Protein 7O9O (pdb70)

Sequence (328 aa):
RGSDQTVRRSVAGDQRVTDPVIVGDNSILDYYGGSNYDFSNNFEIGRGTLYIGKESYFSSFQSAPTDVPNSSFHLLIKNTNNLQNNGQFIIENIKRHANQCSNSSIQVFPINFQNDGEFEIISGGVEGRCCLPTSVIAPQNFLNNGKFYYKVLTDTGSIYSGSSCMQNVDIGASTTTTVNNNLWEFTGSINAQINGAVSGAAQINLDGSNMFVNANTFSGQVVNLINGGSFLQTSDPLSNIVVINGLGTSDTGVTSIAVKGKGKSFTTYNPSSGIVKLTTVEGKTYAYQIGCGYNTKKFITNNNDSGASYESADNFFVLTYSEEPYSPQQTCQLE

Organism: Candida glabrata (NCBI:txid5478)

Nearest PDB structures (foldseek):
  7o9o-assembly1_A  TM=1.003E+00  e=2.675E-61  Nakaseomyces glabratus
  7o9p-assembly1_A  TM=9.750E-01  e=5.609E-49  Nakaseomyces glabratus
  7o9q-assembly1_A  TM=7.874E-01  e=1.847E-12  Nakaseomyces glabratus

Radius of gyration: 20.91 Å; Cα contacts (8 Å, |Δi|>4): 1035; chains: 1; bounding box: 41×60×68 Å

Foldseek 3Di:
DPDDAEEAAAEEEDAAEDEAEAEANYEYWYEQYQHYEYAEEYHAAAYEYEHEHDTPPDALPDDFDPGDLHHEHYYHNYAYYEHQHEYEYESARAPDQAARQYEAYAEHQEHEHQEEYEYEGEDHVVYAHAYHAEHAHLEAEYNYEYEYFYAHSSGHGEADDHQHEHEYHADRHEHEHAEEYEYAHRHEYEDHYAYEYAYEYEYASYEYEAEDAHDYNYAYEYHLAYEYEYEDAAHPDAHEYEWFAQDPSHHYKYKYFAAFDDKDADLQQQWIWTAHPVGGIHIHRHAHDADPVFKDWDWDCCVVNPDNTIIIMIGGYHGGDHDHHDPD

Secondary structure (DSSP, 8-state):
--S--EEEEEEEEEEE-S-EEE-TTEEEEEEEEEEEEE-S-EEE-SSEEEEESS-TT--TTPPP----SEEEEEEES-SEEEESSEEEEE---TT--S--EEEEEEE-SEEEESSEEEEEEE--TTS----EEEE--SEEEESSEEEEEEE-TTSSBP-SS-PEEEEE--TT-EEEE-SEEEEESSEEEEE-SEEEESEEEEEEB-EEEE-SS-B-SEEEEEETT-EEEE-SSPPSS-EEEE--SEETTEE-EEEEES-EEEEEE-TTT-EEEEEETTS-EEEEE--B---GGGEEEEEE-SGGGT-SS-EEEEEESS----B-----

B-factor: mean 29.76, std 16.61, range [11.51, 137.35]

Solvent-accessible surface area: 13959 Å² total; per-residue (Å²): 267,82,96,117,90,68,73,99,62,48,63,26,83,46,132,22,81,101,71,5,84,3,37,67,66,7,29,2,0,17,60,6,3,16,78,3,42,1,29,48,44,0,100,1,14,161,10,10,0,8,0,0,1,6,22,76,103,34,48,152,148,32,80,89,65,154,35,84,34,24,0,49,1,46,0,104,109,0,83,70,2,47,0,68,12,64,0,14,0,33,3,17,34,38,87,19,96,127,37,25,93,9,20,2,57,0,69,0,83,51,2,61,0,58,17,42,0,18,0,18,1,15,0,12,121,74,122,66,7,101,21,68,4,28,0,9,1,75,63,3,60,0,59,5,79,0,35,2,50,0,23,33,30,68,43,67,89,6,92,17,80,18,22,2,69,1,44,1,4,38,112,102,10,71,3,43,0,64,53,25,0,38,1,6,2,2,0,0,0,33,1,50,2,38,1,41,32,70,12,83,0,25,0,31,28,0,10,0,4,0,49,15,121,61,2,38,40,6,42,0,24,8,66,71,22,0,4,0,0,1,29,13,79,47,26,126,56,77,5,49,0,39,10,0,5,40,52,155,93,26,76,7,5,0,0,0,94,23,105,22,142,58,54,87,16,74,71,30,37,0,42,0,95,0,26,4,91,144,50,75,60,4,26,3,45,1,17,3,27,12,66,61,184,80,17,83,54,67,87,26,69,0,73,86,19,73,28,103,45,64,0,8,6,0,16,12,38,78,75,84,70,77,119,111,52,102,149,185

Structure (mmCIF, N/CA/C/O backbone):
data_7O9O
#
_entry.id   7O9O
#
_cell.length_a   147.970
_cell.length_b   147.970
_cell.length_c   117.770
_cell.angle_alpha   90.000
_cell.angle_beta   90.000
_cell.angle_gamma   120.000
#
_symmetry.space_group_name_H-M   'H 3 2'
#
loop_
_entity.id
_entity.type
_entity.pdbx_description
1 polymer AWP3b
2 non-polymer 'CHLORIDE ION'
3 non-polymer 'SODIUM ION'
4 water water
#
loop_
_atom_site.group_PDB
_atom_site.id
_atom_site.type_symbol
_atom_site.label_atom_id
_atom_site.label_alt_id
_atom_site.label_comp_id
_atom_site.label_asym_id
_atom_site.label_entity_id
_atom_site.label_seq_id
_atom_site.pdbx_PDB_ins_code
_atom_site.Cartn_x
_atom_site.Cartn_y
_atom_site.Cartn_z
_atom_site.occupancy
_atom_site.B_iso_or_equiv
_atom_site.auth_seq_id
_atom_site.auth_comp_id
_atom_site.auth_asym_id
_atom_site.auth_atom_id
_atom_site.pdbx_PDB_model_num
ATOM 1 N N . ARG A 1 32 ? 96.21597 182.69160 -15.88122 1.000 38.42291 17 ARG A N 1
ATOM 2 C CA . ARG A 1 32 ? 96.30671 181.73975 -14.76579 1.000 52.49791 17 ARG A CA 1
ATOM 3 C C . ARG A 1 32 ? 96.73347 182.42924 -13.45900 1.000 61.19144 17 ARG A C 1
ATOM 4 O O . ARG A 1 32 ? 95.89208 182.81510 -12.64349 1.000 60.43043 17 ARG A O 1
ATOM 13 N N . GLY A 1 33 ? 98.04842 182.57562 -13.27504 1.000 56.62420 18 GLY A N 1
ATOM 14 C CA . GLY A 1 33 ? 98.62017 183.25435 -12.12737 1.000 34.33057 18 GLY A CA 1
ATOM 15 C C . GLY A 1 33 ? 99.87365 182.56988 -11.59518 1.000 49.98445 18 GLY A C 1
ATOM 16 O O . GLY A 1 33 ? 100.84899 183.23960 -11.23153 1.000 39.20431 18 GLY A O 1
ATOM 20 N N . SER A 1 34 ? 99.86410 181.23687 -11.54407 1.000 67.36751 19 SER A N 1
ATOM 21 C CA . SER A 1 34 ? 100.98468 180.44547 -11.04600 1.000 78.50944 19 SER A CA 1
ATOM 22 C C . SER A 1 34 ? 101.69500 179.73198 -12.19331 1.000 66.62743 19 SER A C 1
ATOM 23 O O . SER A 1 34 ? 101.19346 179.65451 -13.31908 1.000 62.64110 19 SER A O 1
ATOM 31 N N . ASP A 1 35 ? 102.88806 179.21588 -11.89398 1.000 41.34363 20 ASP A N 1
ATOM 32 C CA . ASP A 1 35 ? 103.58184 178.33560 -12.82826 1.000 41.04285 20 ASP A CA 1
ATOM 33 C C . ASP A 1 35 ? 102.92813 176.95583 -12.86305 1.000 47.15523 20 ASP A C 1
ATOM 34 O O . ASP A 1 35 ? 102.36855 176.47003 -11.87578 1.000 33.78702 20 ASP A O 1
ATOM 43 N N . GLN A 1 36 ? 103.02503 176.30773 -14.01411 1.000 28.88424 21 GLN A N 1
ATOM 44 C CA . GLN A 1 36 ? 102.58041 174.92744 -14.13166 1.000 28.26069 21 GLN A CA 1
ATOM 45 C C . GLN A 1 36 ? 103.30625 174.32261 -15.31694 1.000 41.21386 21 GLN A C 1
ATOM 46 O O . GLN A 1 36 ? 103.34731 174.93374 -16.38446 1.000 27.07679 21 GLN A O 1
ATOM 60 N N . THR A 1 37 ? 103.88573 173.14288 -15.12639 1.000 23.81813 22 THR A N 1
ATOM 61 C CA . THR A 1 37 ? 104.50366 172.40158 -16.21224 1.000 18.96595 22 THR A CA 1
ATOM 62 C C . THR A 1 37 ? 103.88600 171.02063 -16.24339 1.000 28.95920 22 THR A C 1
ATOM 63 O O . THR A 1 37 ? 103.66323 170.40944 -15.19778 1.000 23.52328 22 THR A O 1
ATOM 74 N N . VAL A 1 38 ? 103.57692 170.55836 -17.43901 1.000 17.94854 23 VAL A N 1
ATOM 75 C CA . VAL A 1 38 ? 103.10490 169.19570 -17.64915 1.000 21.72984 23 VAL A CA 1
ATOM 76 C C . VAL A 1 38 ? 103.90391 168.62033 -18.80072 1.000 24.64812 23 VAL A C 1
ATOM 77 O O . VAL A 1 38 ? 103.90228 169.18242 -19.90228 1.000 21.29602 23 VAL A O 1
ATOM 90 N N A ARG A 1 39 ? 104.60637 167.53397 -18.53440 0.607 17.25334 24 ARG A N 1
ATOM 91 N N B ARG A 1 39 ? 104.55768 167.47310 -18.57780 0.393 15.79915 24 ARG A N 1
ATOM 92 C CA A ARG A 1 39 ? 105.25006 166.73936 -19.55585 0.607 15.53073 24 ARG A CA 1
ATOM 93 C CA B ARG A 1 39 ? 105.30063 166.77386 -19.62836 0.393 18.31789 24 ARG A CA 1
ATOM 94 C C A ARG A 1 39 ? 104.51714 165.41480 -19.59736 0.607 22.18797 24 ARG A C 1
ATOM 95 C C B ARG A 1 39 ? 104.79366 165.34051 -19.72961 0.393 18.37245 24 ARG A C 1
ATOM 96 O O A ARG A 1 39 ? 104.38683 164.74408 -18.56712 0.607 17.48107 24 ARG A O 1
ATOM 97 O O B ARG A 1 39 ? 105.14756 164.49649 -18.89892 0.393 17.59564 24 ARG A O 1
ATOM 138 N N . SER A 1 40 ? 103.99810 165.06848 -20.76176 1.000 18.45972 25 SER A N 1
ATOM 139 C CA . SER A 1 40 ? 103.31485 163.80091 -20.94362 1.000 18.85324 25 SER A CA 1
ATOM 140 C C . SER A 1 40 ? 103.98833 163.06491 -22.09038 1.000 26.40223 25 SER A C 1
ATOM 141 O O . SER A 1 40 ? 104.03976 163.57222 -23.21312 1.000 28.11252 25 SER A O 1
ATOM 150 N N . VAL A 1 41 ? 104.53518 161.88668 -21.79825 1.000 21.08061 26 VAL A N 1
ATOM 151 C CA . VAL A 1 41 ? 105.50929 161.21453 -22.64957 1.000 21.79852 26 VAL A CA 1
ATOM 152 C C . VAL A 1 41 ? 105.03903 159.78152 -22.83097 1.000 24.54908 26 VAL A C 1
ATOM 153 O O . VAL A 1 41 ? 104.93245 159.04812 -21.84672 1.000 20.62813 26 VAL A O 1
ATOM 166 N N . ALA A 1 42 ? 104.79407 159.37021 -24.07532 1.000 20.26540 27 ALA A N 1
ATOM 167 C CA . ALA A 1 42 ? 104.24724 158.04681 -24.35057 1.000 22.76669 27 ALA A CA 1
ATOM 168 C C . ALA A 1 42 ? 105.31978 157.04581 -24.77481 1.000 23.06078 27 ALA A C 1
ATOM 169 O O . ALA A 1 42 ? 106.32710 157.39321 -25.39607 1.000 23.39968 27 ALA A O 1
ATOM 176 N N . GLY A 1 43 ? 105.09128 155.77498 -24.41959 1.000 21.25691 28 GLY A N 1
ATOM 177 C CA . GLY A 1 43 ? 105.87783 154.67369 -24.95422 1.000 22.91400 28 GLY A CA 1
ATOM 178 C C . GLY A 1 43 ? 107.07605 154.28481 -24.11032 1.000 21.65347 28 GLY A C 1
ATOM 179 O O . GLY A 1 43 ? 107.37068 154.87264 -23.06342 1.000 24.35851 28 GLY A O 1
ATOM 183 N N . ASP A 1 44 ? 107.79405 153.26305 -24.59475 1.000 22.87790 29 ASP A N 1
ATOM 184 C CA . ASP A 1 44 ? 108.95852 152.75888 -23.87661 1.000 20.04402 29 ASP A CA 1
ATOM 185 C C . ASP A 1 44 ? 109.98611 153.86564 -23.69126 1.000 25.35799 29 ASP A C 1
ATOM 186 O O . ASP A 1 44 ? 110.14534 154.74133 -24.54503 1.000 23.94800 29 ASP A O 1
ATOM 195 N N . GLN A 1 45 ? 110.71988 153.79836 -22.58056 1.000 20.47270 30 GLN A N 1
ATOM 196 C CA . GLN A 1 45 ? 111.75238 154.77687 -22.26817 1.000 22.05924 30 GLN A CA 1
ATOM 197 C C . GLN A 1 45 ? 112.93123 154.10425 -21.59778 1.000 30.52253 30 GLN A C 1
ATOM 198 O O . GLN A 1 45 ? 112.76127 153.31302 -20.66990 1.000 26.48429 30 GLN A O 1
ATOM 212 N N . ARG A 1 46 ? 114.11706 154.43838 -22.07956 1.000 20.94502 31 ARG A N 1
ATOM 213 C CA . ARG A 1 46 ? 115.39930 154.07065 -21.50157 1.000 21.17982 31 ARG A CA 1
ATOM 214 C C . ARG A 1 46 ? 116.02041 155.41814 -21.15185 1.000 30.25764 31 ARG A C 1
ATOM 215 O O . ARG A 1 46 ? 116.45988 156.16546 -22.03484 1.000 25.69825 31 ARG A O 1
ATOM 236 N N . VAL A 1 47 ? 116.00989 155.75107 -19.86964 1.000 23.94276 32 VAL A N 1
ATOM 237 C CA . VAL A 1 47 ? 116.30463 157.09364 -19.38990 1.000 24.54237 32 VAL A CA 1
ATOM 238 C C . VAL A 1 47 ? 117.63681 157.02803 -18.65219 1.000 25.08561 32 VAL A C 1
ATOM 239 O O . VAL A 1 47 ? 117.74703 156.38489 -17.60040 1.000 22.98901 32 VAL A O 1
ATOM 252 N N . THR A 1 48 ? 118.65588 157.69620 -19.21267 1.000 27.86931 33 THR A N 1
ATOM 253 C CA . THR A 1 48 ? 119.98518 157.72035 -18.62839 1.000 22.66024 33 THR A CA 1
ATOM 254 C C . THR A 1 48 ? 120.34047 159.07627 -18.04412 1.000 24.07445 33 THR A C 1
ATOM 255 O O . THR A 1 48 ? 121.38231 159.19578 -17.39777 1.000 32.03962 33 THR A O 1
ATOM 266 N N . ASP A 1 49 ? 119.51286 160.09932 -18.27321 1.000 27.85530 34 ASP A N 1
ATOM 267 C CA . ASP A 1 49 ? 119.69539 161.41750 -17.69273 1.000 28.52215 34 ASP A CA 1
ATOM 268 C C . ASP A 1 49 ? 118.93094 161.51755 -16.37980 1.000 28.14796 34 ASP A C 1
ATOM 269 O O . ASP A 1 49 ? 118.03466 160.71425 -16.11218 1.000 24.26120 34 ASP A O 1
ATOM 278 N N . PRO A 1 50 ? 119.25095 162.49815 -15.53500 1.000 26.85152 35 PRO A N 1
ATOM 279 C CA . PRO A 1 50 ? 118.47994 162.67046 -14.29828 1.000 25.76937 35 PRO A CA 1
ATOM 280 C C . PRO A 1 50 ? 117.04157 163.05625 -14.59927 1.000 26.60919 35 PRO A C 1
ATOM 281 O O . PRO A 1 50 ? 116.74133 163.72350 -15.59247 1.000 25.82888 35 PRO A O 1
ATOM 292 N N . VAL A 1 51 ? 116.14763 162.59319 -13.74062 1.000 21.08168 36 VAL A N 1
ATOM 293 C CA . VAL A 1 51 ? 114.72596 162.90449 -13.81764 1.000 23.00387 36 VAL A CA 1
ATOM 294 C C . VAL A 1 51 ? 114.46430 164.00372 -12.80116 1.000 23.48146 36 VAL A C 1
ATOM 295 O O . VAL A 1 51 ? 114.60861 163.78884 -11.59387 1.000 23.05963 36 VAL A O 1
ATOM 308 N N . ILE A 1 52 ? 114.08987 165.18147 -13.28337 1.000 22.14561 37 ILE A N 1
ATOM 309 C CA . ILE A 1 52 ? 113.92358 166.36999 -12.45288 1.000 23.30886 37 ILE A CA 1
ATOM 310 C C . ILE A 1 52 ? 112.49747 166.85813 -12.63323 1.000 21.10913 37 ILE A C 1
ATOM 311 O O . ILE A 1 52 ? 112.10188 167.20568 -13.75104 1.000 24.73774 37 ILE A O 1
ATOM 327 N N . VAL A 1 53 ? 111.73802 166.90510 -11.54493 1.000 19.58213 38 VAL A N 1
ATOM 328 C CA . VAL A 1 53 ? 110.36509 167.39410 -11.56722 1.000 20.48997 38 VAL A CA 1
ATOM 329 C C . VAL A 1 53 ? 110.30005 168.57586 -10.61854 1.000 19.27525 38 VAL A C 1
ATOM 330 O O . VAL A 1 53 ? 110.62767 168.44263 -9.43914 1.000 21.64318 38 VAL A O 1
ATOM 343 N N . GLY A 1 54 ? 109.88937 169.74164 -11.12905 1.000 26.42466 39 GLY A N 1
ATOM 344 C CA . GLY A 1 54 ? 109.81716 170.91716 -10.29248 1.000 27.21329 39 GLY A CA 1
ATOM 345 C C . GLY A 1 54 ? 108.55920 170.96838 -9.44705 1.000 27.42007 39 GLY A C 1
ATOM 346 O O . GLY A 1 54 ? 107.67206 170.12335 -9.51838 1.000 25.19150 39 GLY A O 1
ATOM 350 N N . ASP A 1 55 ? 108.49104 171.98477 -8.59566 1.000 26.95869 40 ASP A N 1
ATOM 351 C CA . ASP A 1 55 ? 107.23687 172.26304 -7.92294 1.000 26.40891 40 ASP A CA 1
ATOM 352 C C . ASP A 1 55 ? 106.19717 172.63898 -8.98224 1.000 27.70106 40 ASP A C 1
ATOM 353 O O . ASP A 1 55 ? 106.52965 173.18821 -10.03418 1.000 33.70863 40 ASP A O 1
ATOM 362 N N . ASN A 1 56 ? 104.93128 172.32923 -8.72461 1.000 36.62691 41 ASN A N 1
ATOM 363 C CA . ASN A 1 56 ? 103.85863 172.63363 -9.69371 1.000 35.43943 41 ASN A CA 1
ATOM 364 C C . ASN A 1 56 ? 104.13691 172.04493 -11.07609 1.000 30.89591 41 ASN A C 1
ATOM 365 O O . ASN A 1 56 ? 103.86879 172.65641 -12.12088 1.000 31.52843 41 ASN A O 1
ATOM 376 N N . SER A 1 57 ? 104.68898 170.84709 -11.09968 1.000 24.30743 42 SER A N 1
ATOM 377 C CA . SER A 1 57 ? 105.02629 170.21256 -12.36240 1.000 20.01969 42 SER A CA 1
ATOM 378 C C . SER A 1 57 ? 104.56988 168.76775 -12.28798 1.000 18.51414 42 SER A C 1
ATOM 379 O O . SER A 1 57 ? 104.59159 168.16529 -11.21397 1.000 20.43332 42 SER A O 1
ATOM 387 N N . ILE A 1 58 ? 104.13430 168.23679 -13.42533 1.000 18.66857 43 ILE A N 1
ATOM 388 C CA . ILE A 1 58 ? 103.71956 166.84264 -13.53638 1.000 17.52809 43 ILE A CA 1
ATOM 389 C C . ILE A 1 58 ? 104.51145 166.22663 -14.67593 1.000 18.11329 43 ILE A C 1
ATOM 390 O O . ILE A 1 58 ? 104.51324 166.75468 -15.78603 1.000 19.54188 43 ILE A O 1
ATOM 406 N N . LEU A 1 59 ? 105.14710 165.09701 -14.41972 1.000 15.61871 44 LEU A N 1
ATOM 407 C CA . LEU A 1 59 ? 105.81460 164.33462 -15.46055 1.000 16.96461 44 LEU A CA 1
ATOM 408 C C . LEU A 1 59 ? 105.07568 163.00741 -15.55530 1.000 16.33827 44 LEU A C 1
ATOM 409 O O . LEU A 1 59 ? 105.04668 162.24993 -14.58373 1.000 17.25547 44 LEU A O 1
ATOM 425 N N . ASP A 1 60 ? 104.43200 162.77340 -16.69177 1.000 17.94030 45 ASP A N 1
ATOM 426 C CA . ASP A 1 60 ? 103.51331 161.66275 -16.9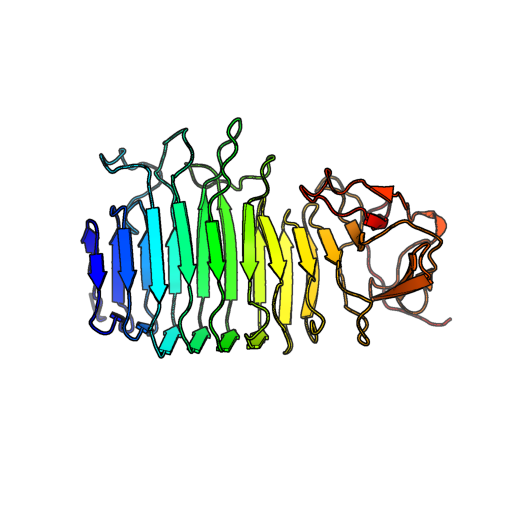2671 1.000 15.38071 45 ASP A CA 1
ATOM 427 C C . ASP A 1 60 ? 104.13383 160.74271 -17.97367 1.000 16.38211 45 ASP A C 1
ATOM 428 O O . ASP A 1 60 ? 104.00025 160.97389 -19.16705 1.000 18.12279 45 ASP A O 1
ATOM 437 N N . TYR A 1 61 ? 104.83580 159.71263 -17.52279 1.000 16.61655 46 TYR A N 1
ATOM 438 C CA . TYR A 1 61 ? 105.30643 158.66159 -18.41469 1.000 16.51863 46 TYR A CA 1
ATOM 439 C C . TYR A 1 61 ? 104.21301 157.61827 -18.50834 1.000 16.76919 46 TYR A C 1
ATOM 440 O O . TYR A 1 61 ? 103.86101 157.01730 -17.48986 1.000 17.61534 46 TYR A O 1
ATOM 458 N N . TYR A 1 62 ? 103.69966 157.35604 -19.70702 1.000 17.43772 47 TYR A N 1
ATOM 459 C CA . TYR A 1 62 ? 102.62562 156.38267 -19.79120 1.000 18.17514 47 TYR A CA 1
ATOM 460 C C . TYR A 1 62 ? 102.71211 155.56761 -21.06728 1.000 19.64586 47 TYR A C 1
ATOM 461 O O . TYR A 1 62 ? 103.36633 155.94605 -22.03840 1.000 19.32957 47 TYR A O 1
ATOM 479 N N . GLY A 1 63 ? 102.00939 154.43649 -21.05202 1.000 22.69698 48 GLY A N 1
ATOM 480 C CA . GLY A 1 63 ? 101.78563 153.65792 -22.24240 1.000 24.93767 48 GLY A CA 1
ATOM 481 C C . GLY A 1 63 ? 102.82618 152.59033 -22.5064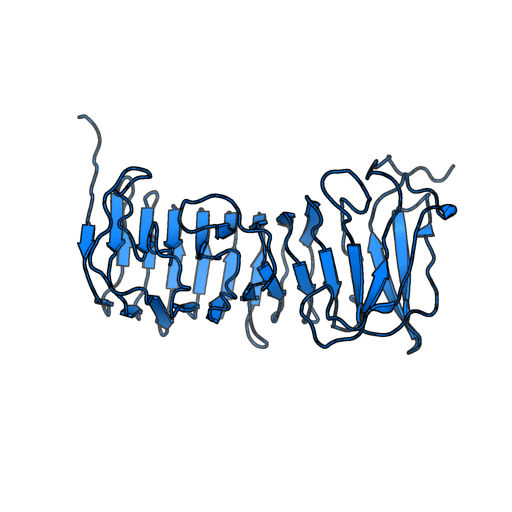9 1.000 27.14124 48 GLY A C 1
ATOM 482 O O . GLY A 1 63 ? 102.49223 151.53525 -23.04817 1.000 25.03083 48 GLY A O 1
ATOM 486 N N . GLY A 1 64 ? 104.07873 152.83943 -22.14380 1.000 21.70426 49 GLY A N 1
ATOM 487 C CA . GLY A 1 64 ? 105.13358 151.92898 -22.50470 1.000 24.12808 49 GLY A CA 1
ATOM 488 C C . GLY A 1 64 ? 105.02514 150.60951 -21.76824 1.000 25.38661 49 GLY A C 1
ATOM 489 O O . GLY A 1 64 ? 104.37627 150.48201 -20.73168 1.000 23.37562 49 GLY A O 1
ATOM 493 N N . SER A 1 65 ? 105.68144 149.60754 -22.33954 1.000 21.53210 50 SER A N 1
ATOM 494 C CA . SER A 1 65 ? 105.82082 148.31233 -21.69174 1.000 22.49825 50 SER A CA 1
ATOM 495 C C . SER A 1 65 ? 107.15983 148.14580 -20.99953 1.000 20.39295 50 SER A C 1
ATOM 496 O O . SER A 1 65 ? 107.30746 147.23207 -20.18221 1.000 21.82844 50 SER A O 1
ATOM 504 N N . ASN A 1 66 ? 108.13855 148.98190 -21.32769 1.000 19.23690 51 ASN A N 1
ATOM 505 C CA . ASN A 1 66 ? 109.48057 148.86832 -20.76211 1.000 24.16728 51 ASN A CA 1
ATOM 506 C C . ASN A 1 66 ? 109.98182 150.24732 -20.37983 1.000 22.56796 51 ASN A C 1
ATOM 507 O O . ASN A 1 66 ? 110.06137 151.14891 -21.22219 1.000 23.31496 51 ASN A O 1
ATOM 518 N N . TYR A 1 67 ? 110.30652 150.40016 -19.10802 1.000 17.21858 52 TYR A N 1
ATOM 519 C CA . TYR A 1 67 ? 110.86671 151.61250 -18.52958 1.000 16.98394 52 TYR A CA 1
ATOM 520 C C . TYR A 1 67 ? 112.12095 151.22034 -17.77265 1.000 22.75921 52 TYR A C 1
ATOM 521 O O . TYR A 1 67 ? 112.07786 150.33215 -16.91333 1.000 23.04883 52 TYR A O 1
ATOM 539 N N . ASP A 1 68 ? 113.23549 151.86096 -18.09254 1.000 21.23220 53 ASP A N 1
ATOM 540 C CA . ASP A 1 68 ? 114.48998 151.58167 -17.40609 1.000 20.76339 53 ASP A CA 1
ATOM 541 C C . ASP A 1 68 ? 115.16571 152.91431 -17.11915 1.000 20.06918 53 ASP A C 1
ATOM 542 O O . ASP A 1 68 ? 115.51194 153.64805 -18.04599 1.000 22.53444 53 ASP A O 1
ATOM 551 N N . PHE A 1 69 ? 115.30496 153.24165 -15.83169 1.000 19.93225 54 PHE A N 1
ATOM 552 C CA . PHE A 1 69 ? 115.94174 154.46273 -15.36425 1.000 21.03006 54 PHE A CA 1
ATOM 553 C C . PHE A 1 69 ? 117.24665 154.12045 -14.65360 1.000 20.19937 54 PHE A C 1
ATOM 554 O O . PHE A 1 69 ? 117.29165 153.21020 -13.82227 1.000 21.26848 54 PHE A O 1
ATOM 571 N N . SER A 1 70 ? 118.30040 154.88972 -14.92737 1.000 19.68533 55 SER A N 1
ATOM 572 C CA . SER A 1 70 ? 119.58623 154.59999 -14.31496 1.000 21.36387 55 SER A CA 1
ATOM 573 C C . SER A 1 70 ? 120.28165 155.81895 -13.72190 1.000 24.66817 55 SER A C 1
ATOM 574 O O . SER A 1 70 ? 121.38417 155.67429 -13.19298 1.000 28.19510 55 SER A O 1
ATOM 582 N N . ASN A 1 71 ? 119.66377 156.99155 -13.74299 1.000 20.60466 56 ASN A N 1
ATOM 583 C CA . ASN A 1 71 ? 120.26107 158.17903 -13.15184 1.000 24.08382 56 ASN A CA 1
ATOM 584 C C . ASN A 1 71 ? 119.37856 158.66416 -12.00591 1.000 20.92759 56 ASN A C 1
ATOM 585 O O . ASN A 1 71 ? 118.40389 158.00650 -11.62776 1.000 20.89085 56 ASN A O 1
ATOM 596 N N . ASN A 1 72 ? 119.74515 159.81052 -11.43772 1.000 24.32370 57 ASN A N 1
ATOM 597 C CA . ASN A 1 72 ? 119.09516 160.30073 -10.22697 1.000 21.21208 57 ASN A CA 1
ATOM 598 C C . ASN A 1 72 ? 117.68983 160.82101 -10.51494 1.000 23.25826 57 ASN A C 1
ATOM 599 O O . ASN A 1 72 ? 117.32904 161.15403 -11.64448 1.000 21.97291 57 ASN A O 1
ATOM 610 N N . PHE A 1 73 ? 116.89069 160.87524 -9.45313 1.000 21.42788 58 PHE A N 1
ATOM 611 C CA . PHE A 1 73 ? 115.57288 161.49279 -9.47763 1.000 21.13858 58 PHE A CA 1
ATOM 612 C C . PHE A 1 73 ? 115.54560 162.60193 -8.44226 1.000 21.64629 58 PHE A C 1
ATOM 613 O O . PHE A 1 73 ? 115.88122 162.36797 -7.27744 1.000 21.55977 58 PHE A O 1
ATOM 630 N N . GLU A 1 74 ? 115.09591 163.78263 -8.84604 1.000 21.48484 59 GLU A N 1
ATOM 631 C CA . GLU A 1 74 ? 114.86324 164.88935 -7.92846 1.000 20.17582 59 GLU A CA 1
ATOM 632 C C . GLU A 1 74 ? 113.43001 165.34771 -8.16674 1.000 23.57886 59 GLU A C 1
ATOM 633 O O . GLU A 1 74 ? 113.15152 166.07135 -9.12214 1.000 23.11415 59 GLU A O 1
ATOM 645 N N . ILE A 1 75 ? 112.52155 164.91170 -7.31617 1.000 18.52280 60 ILE A N 1
ATOM 646 C CA . ILE A 1 75 ? 111.11763 165.27714 -7.42473 1.000 19.79572 60 ILE A CA 1
ATOM 647 C C . ILE A 1 75 ? 110.84589 166.35236 -6.38987 1.000 24.15021 60 ILE A C 1
ATOM 648 O O . ILE A 1 75 ? 111.00119 166.11632 -5.18904 1.000 23.18707 60 ILE A O 1
ATOM 664 N N . GLY A 1 76 ? 110.44855 167.53080 -6.84929 1.000 22.55643 61 GLY A N 1
ATOM 665 C CA . GLY A 1 76 ? 110.00545 168.58475 -5.96289 1.000 22.38315 61 GLY A CA 1
ATOM 666 C C . GLY A 1 76 ? 108.58422 168.37337 -5.49493 1.000 25.68552 61 GLY A C 1
ATOM 667 O O . GLY A 1 76 ? 108.08566 167.24256 -5.41833 1.000 25.36190 61 GLY A O 1
ATOM 671 N N . ARG A 1 77 ? 107.90694 169.48456 -5.20592 1.000 22.15522 62 ARG A N 1
ATOM 672 C CA . ARG A 1 77 ? 106.49623 169.47661 -4.83297 1.000 22.33358 62 ARG A CA 1
ATOM 673 C C . ARG A 1 77 ? 105.61346 169.36152 -6.07191 1.000 30.12043 62 ARG A C 1
ATOM 674 O O . ARG A 1 77 ? 104.74890 170.21359 -6.31953 1.000 40.36230 62 ARG A O 1
ATOM 695 N N . GLY A 1 78 ? 105.90949 168.38736 -6.90883 1.000 21.22704 63 GLY A N 1
ATOM 696 C CA . GLY A 1 78 ? 105.10055 168.05613 -8.06604 1.000 18.18222 63 GLY A CA 1
ATOM 697 C C . GLY A 1 78 ? 104.87323 166.56524 -8.10032 1.000 18.89670 63 GLY A C 1
ATOM 698 O O . GLY A 1 78 ? 104.99094 165.90405 -7.06609 1.000 19.69805 63 GLY A O 1
ATOM 702 N N . THR A 1 79 ? 104.54403 166.03745 -9.27802 1.000 16.86294 64 THR A N 1
ATOM 703 C CA . THR A 1 79 ? 104.15690 164.64106 -9.44248 1.000 15.90393 64 THR A CA 1
ATOM 704 C C . THR A 1 79 ? 105.01170 163.98459 -10.51396 1.000 20.25958 64 THR A C 1
ATOM 705 O O . THR A 1 79 ? 105.17181 164.53701 -11.60839 1.000 17.99895 64 THR A O 1
ATOM 716 N N . LEU A 1 80 ? 105.55562 162.81203 -10.18800 1.000 16.68330 65 LEU A N 1
ATOM 717 C CA . LEU A 1 80 ? 106.13970 161.89727 -11.16525 1.000 13.78864 65 LEU A CA 1
ATOM 718 C C . LEU A 1 80 ? 105.21653 160.69440 -11.24364 1.000 15.24384 65 LEU A C 1
ATOM 719 O O . LEU A 1 80 ? 104.96692 160.04489 -10.22506 1.000 16.22499 65 LEU A O 1
ATOM 735 N N . TYR A 1 81 ? 104.71806 160.40336 -12.43914 1.000 13.73972 66 TYR A N 1
ATOM 736 C CA . TYR A 1 81 ? 103.82342 159.28060 -12.66148 1.000 13.76023 66 TYR A CA 1
ATOM 737 C C . TYR A 1 81 ? 104.41952 158.40051 -13.74413 1.000 15.57922 66 TYR A C 1
ATOM 738 O O . TYR A 1 81 ? 104.82969 158.89622 -14.79553 1.000 16.92424 66 TYR A O 1
ATOM 756 N N . ILE A 1 82 ? 104.48482 157.10241 -13.47922 1.000 14.48509 67 ILE A N 1
ATOM 757 C CA . ILE A 1 82 ? 104.91264 156.10754 -14.46643 1.000 14.87269 67 ILE A CA 1
ATOM 758 C C . ILE A 1 82 ? 103.84316 155.03898 -14.49153 1.000 17.64912 67 ILE A C 1
ATOM 759 O O . ILE A 1 82 ? 103.64336 154.34802 -13.48570 1.000 18.32213 67 ILE A O 1
ATOM 775 N N . GLY A 1 83 ? 103.16319 154.88371 -15.62912 1.000 16.37244 68 GLY A N 1
ATOM 776 C CA . GLY A 1 83 ? 102.03981 153.96205 -15.63429 1.000 16.99514 68 GLY A CA 1
ATOM 777 C C . GLY A 1 83 ? 101.60443 153.50983 -17.00836 1.000 22.08646 68 GLY A C 1
ATOM 778 O O . GLY A 1 83 ? 102.08718 153.97856 -18.03595 1.000 21.86978 68 GLY A O 1
ATOM 782 N N . LYS A 1 84 ? 100.69658 152.53951 -17.01530 1.000 17.87683 69 LYS A N 1
ATOM 783 C CA . LYS A 1 84 ? 100.21741 152.01759 -18.28756 1.000 18.20578 69 LYS A CA 1
ATOM 784 C C . LYS A 1 84 ? 99.25897 153.00833 -18.95665 1.000 21.50025 69 LYS A C 1
ATOM 785 O O . LYS A 1 84 ? 99.40868 153.32591 -20.14506 1.000 22.25791 69 LYS A O 1
ATOM 804 N N . GLU A 1 85 ? 98.27855 153.51286 -18.21869 1.000 18.31591 70 GLU A N 1
ATOM 805 C CA . GLU A 1 85 ? 97.40527 154.57711 -18.70405 1.000 20.63526 70 GLU A CA 1
ATOM 806 C C . GLU A 1 85 ? 97.98915 155.91559 -18.28180 1.000 19.81204 70 GLU A C 1
ATOM 807 O O . GLU A 1 85 ? 98.65228 156.01787 -17.25492 1.000 20.89455 70 GLU A O 1
ATOM 819 N N . SER A 1 86 ? 97.72165 156.94852 -19.07529 1.000 16.37893 71 SER A N 1
ATOM 820 C CA . SER A 1 86 ? 98.17177 158.29808 -18.72876 1.000 15.51474 71 SER A CA 1
ATOM 821 C C . SER A 1 86 ? 97.59077 158.76677 -17.40154 1.000 19.79965 71 SER A C 1
ATOM 822 O O . SER A 1 86 ? 96.44998 158.46278 -17.05146 1.000 19.23511 71 SER A O 1
ATOM 830 N N . TYR A 1 87 ? 98.38227 159.56628 -16.67914 1.000 17.59733 72 TYR A N 1
ATOM 831 C CA . TYR A 1 87 ? 97.89212 160.26699 -15.50172 1.000 17.13279 72 TYR A CA 1
ATOM 832 C C . TYR A 1 87 ? 96.61938 161.04558 -15.79322 1.000 22.45108 72 TYR A C 1
ATOM 833 O O . TYR A 1 87 ? 95.77654 161.24638 -14.90423 1.000 23.70967 72 TYR A O 1
ATOM 851 N N . PHE A 1 88 ? 96.47444 161.51082 -17.02144 1.000 18.52797 73 PHE A N 1
ATOM 852 C CA . PHE A 1 88 ? 95.38813 162.39133 -17.40298 1.000 22.12515 73 PHE A CA 1
ATOM 853 C C . PHE A 1 88 ? 94.18586 161.64746 -17.96912 1.000 27.89113 73 PHE A C 1
ATOM 854 O O . PHE A 1 88 ? 93.23268 162.28966 -18.42065 1.000 33.30441 73 PHE A O 1
ATOM 871 N N . SER A 1 89 ? 94.19159 160.32368 -17.94219 1.000 23.02463 74 SER A N 1
ATOM 872 C CA . SER A 1 89 ? 93.02192 159.57888 -18.37771 1.000 24.46767 74 SER A CA 1
ATOM 873 C C . SER A 1 89 ? 92.07612 159.42399 -17.19481 1.000 28.38507 74 SER A C 1
ATOM 874 O O . SER A 1 89 ? 92.43754 159.67204 -16.04008 1.000 29.53010 74 SER A O 1
ATOM 882 N N . SER A 1 90 ? 90.84285 159.03176 -17.48278 1.000 28.11779 75 SER A N 1
ATOM 883 C CA . SER A 1 90 ? 89.82566 159.02914 -16.44404 1.000 29.24010 75 SER A CA 1
ATOM 884 C C . SER A 1 90 ? 88.97916 157.77425 -16.54552 1.000 28.53402 75 SER A C 1
ATOM 885 O O . SER A 1 90 ? 89.08025 156.99308 -17.48927 1.000 25.06122 75 SER A O 1
ATOM 893 N N . PHE A 1 91 ? 88.13840 157.60839 -15.53222 1.000 33.23155 76 PHE A N 1
ATOM 894 C CA . PHE A 1 91 ? 87.15261 156.54571 -15.44551 1.000 33.90339 76 PHE A CA 1
ATOM 895 C C . PHE A 1 91 ? 86.43511 156.30926 -16.76966 1.000 27.63489 76 PHE A C 1
ATOM 896 O O . PHE A 1 91 ? 86.23684 155.16474 -17.18440 1.000 26.95900 76 PHE A O 1
ATOM 913 N N . GLN A 1 92 ? 86.04650 157.37592 -17.45092 1.000 24.51825 77 GLN A N 1
ATOM 914 C CA . GLN A 1 92 ? 85.22405 157.25501 -18.64049 1.000 24.68473 77 GLN A CA 1
ATOM 915 C C . GLN A 1 92 ? 86.03048 157.24097 -19.94026 1.000 25.96655 77 GLN A C 1
ATOM 916 O O . GLN A 1 92 ? 85.44401 157.32149 -21.01085 1.000 26.26747 77 GLN A O 1
ATOM 930 N N . SER A 1 93 ? 87.35211 157.10360 -19.86378 1.000 25.88414 78 SER A N 1
ATOM 931 C CA . SER A 1 93 ? 88.18274 157.13276 -21.05676 1.000 26.93683 78 SER A CA 1
ATOM 932 C C . SER A 1 93 ? 88.03929 155.86153 -21.87404 1.000 25.08075 78 SER A C 1
ATOM 933 O O . SER A 1 93 ? 87.91205 154.75550 -21.33523 1.000 28.64844 78 SER A O 1
ATOM 941 N N . ALA A 1 94 ? 88.07770 156.02738 -23.18883 1.000 34.24344 79 ALA A N 1
ATOM 942 C CA . ALA A 1 94 ? 88.10803 154.88160 -24.07306 1.000 35.02183 79 ALA A CA 1
ATOM 943 C C . ALA A 1 94 ? 89.43056 154.13766 -23.89666 1.000 40.06858 79 ALA A C 1
ATOM 944 O O . ALA A 1 94 ? 90.43868 154.73187 -23.50508 1.000 35.09943 79 ALA A O 1
ATOM 951 N N . PRO A 1 95 ? 89.45210 152.83359 -24.15058 1.000 55.34321 80 PRO A N 1
ATOM 952 C CA . PRO A 1 95 ? 90.72370 152.11035 -24.08968 1.000 58.22512 80 PRO A CA 1
ATOM 953 C C . PRO A 1 95 ? 91.73560 152.69123 -25.06500 1.000 55.21319 80 PRO A C 1
ATOM 954 O O . PRO A 1 95 ? 91.39839 153.35830 -26.04733 1.000 42.67247 80 PRO A O 1
ATOM 965 N N . THR A 1 96 ? 93.00371 152.46912 -24.75179 1.000 42.99281 81 THR A N 1
ATOM 966 C CA . THR A 1 96 ? 94.08155 152.79674 -25.66482 1.000 45.30495 81 THR A CA 1
ATOM 967 C C . THR A 1 96 ? 94.67993 151.48945 -26.15257 1.000 32.94353 81 THR A C 1
ATOM 968 O O . THR A 1 96 ? 94.57643 150.44937 -25.48965 1.000 36.96018 81 THR A O 1
ATOM 979 N N . ASP A 1 97 ? 95.27498 151.54159 -27.33549 1.000 32.41796 82 ASP A N 1
ATOM 980 C CA . ASP A 1 97 ? 95.81558 150.33286 -27.94997 1.000 50.94720 82 ASP A CA 1
ATOM 981 C C . ASP A 1 97 ? 97.27819 150.25420 -27.54735 1.000 43.52250 82 ASP A C 1
ATOM 982 O O . ASP A 1 97 ? 98.19478 150.59567 -28.29875 1.000 48.21323 82 ASP A O 1
ATOM 991 N N . VAL A 1 98 ? 97.48175 149.84998 -26.30231 1.000 28.39037 83 VAL A N 1
ATOM 992 C CA . VAL A 1 98 ? 98.82219 149.58515 -25.79201 1.000 24.49119 83 VAL A CA 1
ATOM 993 C C . VAL A 1 98 ? 98.82996 148.15626 -25.26471 1.000 30.24591 83 VAL A C 1
ATOM 994 O O . VAL A 1 98 ? 97.77319 147.64068 -24.86007 1.000 23.57443 83 VAL A O 1
ATOM 1007 N N . PRO A 1 99 ? 99.98471 147.48536 -25.26087 1.000 28.54979 84 PRO A N 1
ATOM 1008 C CA . PRO A 1 99 ? 100.06093 146.14353 -24.67893 1.000 30.10653 84 PRO A CA 1
ATOM 1009 C C . PRO A 1 99 ? 99.80041 146.15619 -23.18297 1.000 23.18769 84 PRO A C 1
ATOM 1010 O O . PRO A 1 99 ? 100.10623 147.11976 -22.48119 1.000 24.75243 84 PRO A O 1
ATOM 1021 N N . ASN A 1 100 ? 99.24648 145.05070 -22.70497 1.000 21.95931 85 ASN A N 1
ATOM 1022 C CA . ASN A 1 100 ? 98.99734 144.84756 -21.27917 1.000 23.97916 85 ASN A CA 1
ATOM 1023 C C . ASN A 1 100 ? 100.23814 144.23057 -20.62847 1.000 25.19588 85 ASN A C 1
ATOM 1024 O O . ASN A 1 100 ? 100.23082 143.11485 -20.09302 1.000 24.11839 85 ASN A O 1
ATOM 1035 N N A SER A 1 101 ? 101.33150 144.96988 -20.75817 0.446 22.27316 86 SER A N 1
ATOM 1036 N N B SER A 1 101 ? 101.31678 145.01712 -20.67196 0.554 23.81980 86 SER A N 1
ATOM 1037 C CA A SER A 1 101 ? 102.60041 144.62947 -20.14181 0.446 22.30903 86 SER A CA 1
ATOM 1038 C CA B SER A 1 101 ? 102.65087 144.62130 -20.22618 0.554 22.12766 86 SER A CA 1
ATOM 1039 C C A SER A 1 101 ? 103.18283 145.89768 -19.55027 0.446 19.71902 86 SER A C 1
ATOM 1040 C C B SER A 1 101 ? 103.35685 145.85554 -19.67911 0.554 16.92379 86 SER A C 1
ATOM 1041 O O A SER A 1 101 ? 102.89966 147.00504 -20.02055 0.446 16.26661 86 SER A O 1
ATOM 1042 O O B SER A 1 101 ? 103.31447 146.91260 -20.31386 0.554 20.14694 86 SER A O 1
ATOM 1057 N N . PHE A 1 102 ? 103.98898 145.72796 -18.50418 1.000 18.94979 87 PHE A N 1
ATOM 1058 C CA . PHE A 1 102 ? 104.53932 146.88477 -17.79185 1.000 17.35718 87 PHE A CA 1
ATOM 1059 C C . PHE A 1 102 ? 105.74312 146.43022 -16.97940 1.000 20.43075 87 PHE A C 1
ATOM 1060 O O . PHE A 1 102 ? 105.59326 145.68999 -16.00316 1.000 20.93818 87 PHE A O 1
ATOM 1078 N N . HIS A 1 103 ? 106.92519 146.89139 -17.37103 1.000 20.38855 88 HIS A N 1
ATOM 1079 C CA . HIS A 1 103 ? 108.18648 146.49018 -16.75238 1.000 16.89805 88 HIS A CA 1
ATOM 1080 C C . HIS A 1 103 ? 108.95054 147.75336 -16.40886 1.000 18.79397 88 HIS A C 1
ATOM 1081 O O . HIS A 1 103 ? 109.35732 148.49566 -17.31123 1.000 22.87608 88 HIS A O 1
ATOM 1095 N N . LEU A 1 104 ? 109.11787 148.00372 -15.11673 1.000 16.64657 89 LEU A N 1
ATOM 1096 C CA . LEU A 1 104 ? 109.82636 149.17358 -14.61810 1.000 18.97477 89 LEU A CA 1
ATOM 1097 C C . LEU A 1 104 ? 111.05931 148.72612 -13.85661 1.000 16.45288 89 LEU A C 1
ATOM 1098 O O . LEU A 1 104 ? 110.96545 147.92352 -12.92442 1.000 17.66163 89 LEU A O 1
ATOM 1114 N N . LEU A 1 105 ? 112.20842 149.25016 -14.24322 1.000 16.20715 90 LEU A N 1
ATOM 1115 C CA . LEU A 1 105 ? 113.45731 148.96804 -13.55056 1.000 15.93646 90 LEU A CA 1
ATOM 1116 C C . LEU A 1 105 ? 114.10888 150.29565 -13.20526 1.000 16.35292 90 LEU A C 1
ATOM 1117 O O . LEU A 1 105 ? 114.25569 151.15272 -14.08304 1.000 19.23232 90 LEU A O 1
ATOM 1133 N N . ILE A 1 106 ? 114.45184 150.48405 -11.93134 1.000 15.95784 91 ILE A N 1
ATOM 1134 C CA . ILE A 1 106 ? 115.24915 151.62014 -11.47790 1.000 16.48970 91 ILE A CA 1
ATOM 1135 C C . ILE A 1 106 ? 116.49447 151.00886 -10.86572 1.000 19.90458 91 ILE A C 1
ATOM 1136 O O . ILE A 1 106 ? 116.42924 150.38927 -9.79781 1.000 18.88759 91 ILE A O 1
ATOM 1152 N N . LYS A 1 107 ? 117.62581 151.18721 -11.53068 1.000 20.52838 92 LYS A N 1
ATOM 1153 C CA . LYS A 1 107 ? 118.82586 150.45707 -11.15547 1.000 23.22602 92 LYS A CA 1
ATOM 1154 C C . LYS A 1 107 ? 120.03220 151.25811 -11.61216 1.000 25.28711 92 LYS A C 1
ATOM 1155 O O . LYS A 1 107 ? 120.02829 151.81545 -12.71583 1.000 24.71489 92 LYS A O 1
ATOM 1174 N N . ASN A 1 108 ? 121.05913 151.28268 -10.75634 1.000 24.03183 93 ASN A N 1
ATOM 1175 C CA . ASN A 1 108 ? 122.27348 152.08464 -10.87792 1.000 27.01523 93 ASN A CA 1
ATOM 1176 C C . ASN A 1 108 ? 122.00870 153.55473 -10.60291 1.000 34.87271 93 ASN A C 1
ATOM 1177 O O . ASN A 1 108 ? 122.94170 154.35619 -10.63072 1.000 37.97983 93 ASN A O 1
ATOM 1188 N N . THR A 1 109 ? 120.76887 153.92241 -10.30649 1.000 23.76028 94 THR A N 1
ATOM 1189 C CA . THR A 1 109 ? 120.43050 155.23355 -9.76770 1.000 21.63289 94 THR A CA 1
ATOM 1190 C C . THR A 1 109 ? 121.09551 155.44360 -8.40680 1.000 26.80115 94 THR A C 1
ATOM 1191 O O . THR A 1 109 ? 120.86219 154.67359 -7.47420 1.000 27.06628 94 THR A O 1
ATOM 1202 N N . ASN A 1 110 ? 121.89587 156.50802 -8.27233 1.000 22.52764 95 ASN A N 1
ATOM 1203 C CA . ASN A 1 110 ? 122.51393 156.79088 -6.97621 1.000 24.65153 95 ASN A CA 1
ATOM 1204 C C . ASN A 1 110 ? 121.51682 157.37865 -5.98144 1.000 28.10626 95 ASN A C 1
ATOM 1205 O O . ASN A 1 110 ? 121.52245 156.99986 -4.80235 1.000 25.03111 95 ASN A O 1
ATOM 1216 N N . ASN A 1 111 ? 120.68711 158.32871 -6.41455 1.000 23.40490 96 ASN A N 1
ATOM 1217 C CA . ASN A 1 111 ? 119.80663 159.02511 -5.49024 1.000 22.73470 96 ASN A CA 1
ATOM 1218 C C . ASN A 1 111 ? 118.41738 159.21832 -6.06666 1.000 24.53189 96 ASN A C 1
ATOM 1219 O O . ASN A 1 111 ? 118.25850 159.75913 -7.16350 1.000 23.46369 96 ASN A O 1
ATOM 1230 N N . LEU A 1 112 ? 117.42049 158.79443 -5.30541 1.000 20.91320 97 LEU A N 1
ATOM 1231 C CA . LEU A 1 112 ? 116.01825 159.05367 -5.61037 1.000 17.61513 97 LEU A CA 1
ATOM 1232 C C . LEU A 1 112 ? 115.46252 159.86797 -4.45097 1.000 22.81819 97 LEU A C 1
ATOM 1233 O O . LEU A 1 112 ? 115.30534 159.34802 -3.34391 1.000 20.86636 97 LEU A O 1
ATOM 1249 N N . GLN A 1 113 ? 115.18618 161.14535 -4.69401 1.000 16.62465 98 GLN A N 1
ATOM 1250 C CA . GLN A 1 113 ? 114.64182 162.04979 -3.68556 1.000 16.32989 98 GLN A CA 1
ATOM 1251 C C . GLN A 1 113 ? 113.23196 162.43260 -4.09657 1.000 17.71454 98 GLN A C 1
ATOM 1252 O O . GLN A 1 113 ? 113.03993 162.97831 -5.18365 1.000 17.66374 98 GLN A O 1
ATOM 1266 N N . ASN A 1 114 ? 112.24107 162.10515 -3.26195 1.000 18.46657 99 ASN A N 1
ATOM 1267 C CA . ASN A 1 114 ? 110.85739 162.46836 -3.56157 1.000 15.69944 99 ASN A CA 1
ATOM 1268 C C . ASN A 1 114 ? 110.30667 163.41175 -2.50240 1.000 18.54463 99 ASN A C 1
ATOM 1269 O O . ASN A 1 114 ? 110.05786 162.99436 -1.37255 1.000 19.39858 99 ASN A O 1
ATOM 1280 N N . ASN A 1 115 ? 110.04782 164.66150 -2.88924 1.000 17.26204 100 ASN A N 1
ATOM 1281 C CA . ASN A 1 115 ? 109.38177 165.62956 -2.02494 1.000 18.11047 100 ASN A CA 1
ATOM 1282 C C . ASN A 1 115 ? 107.93218 165.85031 -2.41580 1.000 23.46857 100 ASN A C 1
ATOM 1283 O O . ASN A 1 115 ? 107.27085 166.72683 -1.85061 1.000 23.04677 100 ASN A O 1
ATOM 1294 N N . GLY A 1 116 ? 107.44294 165.12207 -3.40122 1.000 18.46640 101 GLY A N 1
ATOM 1295 C CA . GLY A 1 116 ? 106.11171 165.33572 -3.90870 1.000 17.73337 101 GLY A CA 1
ATOM 1296 C C . GLY A 1 116 ? 105.34970 164.03308 -3.98978 1.000 19.79785 101 GLY A C 1
ATOM 1297 O O . GLY A 1 116 ? 105.26346 163.29493 -3.00423 1.000 21.22304 101 GLY A O 1
ATOM 1301 N N . GLN A 1 117 ? 104.78323 163.75322 -5.14600 1.000 15.03205 102 GLN A N 1
ATOM 1302 C CA . GLN A 1 117 ? 104.03417 162.53271 -5.39062 1.000 16.94435 102 GLN A CA 1
ATOM 1303 C C . GLN A 1 117 ? 104.77980 161.71479 -6.42749 1.000 18.90659 102 GLN A C 1
ATOM 1304 O O . GLN A 1 117 ? 105.13598 162.23283 -7.48844 1.000 20.58857 102 GLN A O 1
ATOM 1318 N N . PHE A 1 118 ? 105.00171 160.44464 -6.13179 1.000 13.98608 103 PHE A N 1
ATOM 1319 C CA . PHE A 1 118 ? 105.64511 159.52348 -7.05774 1.000 15.25812 103 PHE A CA 1
ATOM 1320 C C . PHE A 1 118 ? 104.72223 158.32357 -7.15558 1.000 14.45306 103 PHE A C 1
ATOM 1321 O O . PHE A 1 118 ? 104.56929 157.60609 -6.16527 1.000 14.94225 103 PHE A O 1
ATOM 1338 N N . ILE A 1 119 ? 104.10415 158.12507 -8.32678 1.000 13.48282 104 ILE A N 1
ATOM 1339 C CA . ILE A 1 119 ? 103.06971 157.11088 -8.52380 1.000 13.99341 104 ILE A CA 1
ATOM 1340 C C . ILE A 1 119 ? 103.53534 156.15722 -9.60535 1.000 16.59121 104 ILE A C 1
ATOM 1341 O O . ILE A 1 119 ? 103.96504 156.59956 -10.67298 1.000 14.96442 104 ILE A O 1
ATOM 1357 N N . ILE A 1 120 ? 103.41124 154.85373 -9.34605 1.000 14.52614 105 ILE A N 1
ATOM 1358 C CA . ILE A 1 120 ? 103.66710 153.80736 -10.32628 1.000 15.33289 105 ILE A CA 1
ATOM 1359 C C . ILE A 1 120 ? 102.38819 152.99958 -10.44550 1.000 17.77433 105 ILE A C 1
ATOM 1360 O O . ILE A 1 120 ? 101.83698 152.57683 -9.42758 1.000 16.87333 105 ILE A O 1
ATOM 1376 N N . GLU A 1 121 ? 101.90612 152.79879 -11.66875 1.000 16.77643 106 GLU A N 1
ATOM 1377 C CA . GLU A 1 121 ? 100.62876 152.10034 -11.86745 1.000 15.75528 106 GLU A CA 1
ATOM 1378 C C . GLU A 1 121 ? 100.70181 151.17225 -13.06533 1.000 20.15902 106 GLU A C 1
ATOM 1379 O O . GLU A 1 121 ? 100.94632 151.63060 -14.17650 1.000 21.61819 106 GLU A O 1
ATOM 1391 N N . ASN A 1 122 ? 100.40870 149.88736 -12.88481 1.000 16.62438 107 ASN A N 1
ATOM 1392 C CA . ASN A 1 122 ? 100.53956 148.97208 -14.01921 1.000 18.13197 107 ASN A CA 1
ATOM 1393 C C . ASN A 1 122 ? 99.22515 148.63453 -14.71678 1.000 21.78642 107 ASN A C 1
ATOM 1394 O O . ASN A 1 122 ? 99.23148 147.79313 -15.60937 1.000 21.67739 107 ASN A O 1
ATOM 1405 N N . ILE A 1 123 ? 98.10949 149.24970 -14.33970 1.000 18.06969 108 ILE A N 1
ATOM 1406 C CA . ILE A 1 123 ? 96.79121 148.78597 -14.77722 1.000 19.83055 108 ILE A CA 1
ATOM 1407 C C . ILE A 1 123 ? 96.44669 149.30217 -16.16912 1.000 24.59533 108 ILE A C 1
ATOM 1408 O O . ILE A 1 123 ? 96.47071 150.51439 -16.42321 1.000 23.45030 108 ILE A O 1
ATOM 1424 N N . LYS A 1 124 ? 96.05652 148.38799 -17.05211 1.000 20.07007 109 LYS A N 1
ATOM 1425 C CA . LYS A 1 124 ? 95.38627 148.73722 -18.30366 1.000 21.07471 109 LYS A CA 1
ATOM 1426 C C . LYS A 1 124 ? 93.88148 148.75706 -18.04802 1.000 24.83732 109 LYS A C 1
ATOM 1427 O O . LYS A 1 124 ? 93.28935 147.71929 -17.73763 1.000 25.61485 109 LYS A O 1
ATOM 1446 N N . ARG A 1 125 ? 93.27370 149.93675 -18.16467 1.000 25.83186 110 ARG A N 1
ATOM 1447 C CA . ARG A 1 125 ? 91.85687 150.10691 -17.86265 1.000 32.09151 110 ARG A CA 1
ATOM 1448 C C . ARG A 1 125 ? 90.99349 149.18248 -18.72028 1.000 39.48986 110 ARG A C 1
ATOM 1449 O O . ARG A 1 125 ? 91.19545 149.07116 -19.93318 1.000 28.99101 110 ARG A O 1
ATOM 1470 N N . HIS A 1 126 ? 90.03754 148.50869 -18.07696 1.000 32.18921 111 HIS A N 1
ATOM 1471 C CA . HIS A 1 126 ? 89.05355 147.62836 -18.71280 1.000 35.21517 111 HIS A CA 1
ATOM 1472 C C . HIS A 1 126 ? 89.65713 146.40632 -19.38974 1.000 41.00146 111 HIS A C 1
ATOM 1473 O O . HIS A 1 126 ? 88.96365 145.72054 -20.14385 1.000 49.45506 111 HIS A O 1
ATOM 1487 N N . ALA A 1 127 ? 90.91941 146.09874 -19.14718 1.000 30.40820 112 ALA A N 1
ATOM 1488 C CA . ALA A 1 127 ? 91.45833 144.82636 -19.58296 1.000 41.51731 112 ALA A CA 1
ATOM 1489 C C . ALA A 1 127 ? 91.03232 143.76672 -18.57813 1.000 52.48413 112 ALA A C 1
ATOM 1490 O O . ALA A 1 127 ? 91.03722 144.00944 -17.36758 1.000 68.57597 112 ALA A O 1
ATOM 1497 N N . ASN A 1 128 ? 90.63756 142.59653 -19.06818 1.000 51.79036 113 ASN A N 1
ATOM 1498 C CA . ASN A 1 128 ? 90.29862 141.51236 -18.15118 1.000 71.76417 113 ASN A CA 1
ATOM 1499 C C . ASN A 1 128 ? 91.34678 140.40634 -18.17177 1.000 62.05835 113 ASN A C 1
ATOM 1500 O O . ASN A 1 128 ? 91.04365 139.24392 -17.89656 1.000 59.41976 113 ASN A O 1
ATOM 1511 N N . GLN A 1 129 ? 92.58188 140.76278 -18.50015 1.000 55.37684 114 GLN A N 1
ATOM 1512 C CA . GLN A 1 129 ? 93.73094 139.90586 -18.29307 1.000 50.80660 114 GLN A CA 1
ATOM 1513 C C . GLN A 1 129 ? 94.67701 140.60707 -17.33231 1.000 40.80990 114 GLN A C 1
ATOM 1514 O O . GLN A 1 129 ? 94.68234 141.83630 -17.22060 1.000 30.43429 114 GLN A O 1
ATOM 1528 N N . CYS A 1 130 ? 95.47720 139.81214 -16.64035 1.000 28.28326 115 CYS A N 1
ATOM 1529 C CA . CYS A 1 130 ? 96.54573 140.36569 -15.82833 1.000 26.16014 115 CYS A CA 1
ATOM 1530 C C . CYS A 1 130 ? 97.64585 140.95283 -16.70216 1.000 22.91792 115 CYS A C 1
ATOM 1531 O O . CYS A 1 130 ? 98.01348 140.38517 -17.72955 1.000 27.45345 115 CYS A O 1
ATOM 1538 N N . SER A 1 131 ? 98.19470 142.07848 -16.26452 1.000 22.52933 116 SER A N 1
ATOM 1539 C CA . SER A 1 131 ? 99.40392 142.60821 -16.87048 1.000 25.98306 116 SER A CA 1
ATOM 1540 C C . SER A 1 131 ? 100.56357 141.62621 -16.72504 1.000 26.66825 116 SER A C 1
ATOM 1541 O O . SER A 1 131 ? 100.72385 140.97401 -15.69035 1.000 27.47392 116 SER A O 1
ATOM 1549 N N . ASN A 1 132 ? 101.36235 141.49867 -17.77687 1.000 20.56985 117 ASN A N 1
ATOM 1550 C CA . ASN A 1 132 ? 102.70195 140.91844 -17.65267 1.000 23.61138 117 ASN A CA 1
ATOM 1551 C C . ASN A 1 132 ? 103.58239 142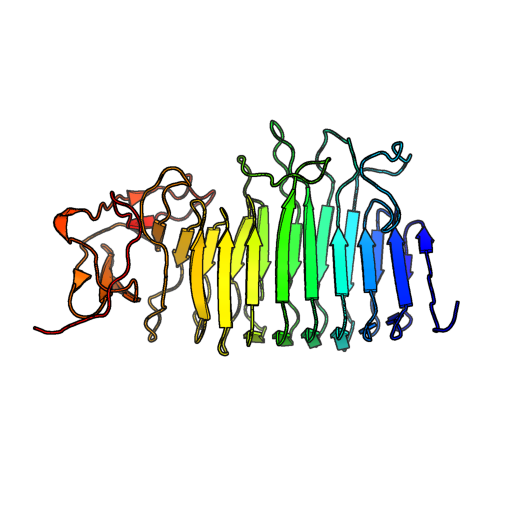.02150 -17.06396 1.000 18.71875 117 ASN A C 1
ATOM 1552 O O . ASN A 1 132 ? 104.00824 142.93583 -17.77703 1.000 23.00741 117 ASN A O 1
ATOM 1563 N N . SER A 1 133 ? 103.82161 141.96677 -15.75080 1.00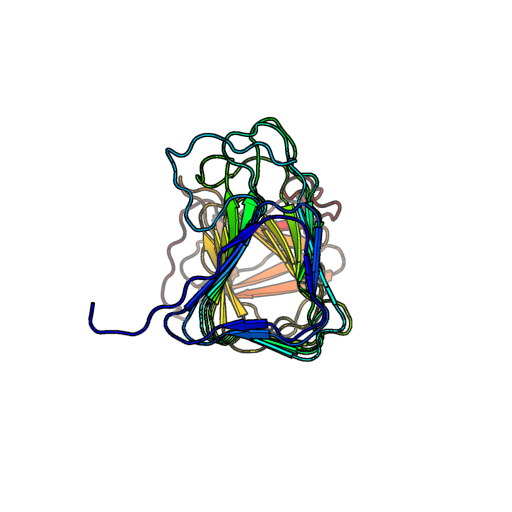0 21.07937 118 SER A N 1
ATOM 1564 C CA . SER A 1 133 ? 104.27446 143.15827 -15.02886 1.000 20.75486 118 SER A CA 1
ATOM 1565 C C . SER A 1 133 ? 105.42423 142.85805 -14.07286 1.000 21.33932 118 SER A C 1
ATOM 1566 O O . SER A 1 133 ? 105.42508 141.84534 -13.36593 1.000 21.62588 118 SER A O 1
ATOM 1574 N N . SER A 1 134 ? 106.39521 143.77090 -14.02953 1.000 19.01986 119 SER A N 1
ATOM 1575 C CA . SER A 1 134 ? 107.43945 143.71683 -13.01989 1.000 17.49715 119 SER A CA 1
ATOM 1576 C C . SER A 1 134 ? 107.82614 145.13319 -12.63281 1.000 15.13855 119 SER A C 1
ATOM 1577 O O . SER A 1 134 ? 107.95178 146.01436 -13.49205 1.000 19.33886 119 SER A O 1
ATOM 1585 N N . ILE A 1 135 ? 108.03314 145.31486 -11.33701 1.000 14.66645 120 ILE A N 1
ATOM 1586 C CA . ILE A 1 135 ? 108.50595 146.55560 -10.75582 1.000 15.82682 120 ILE A CA 1
ATOM 1587 C C . ILE A 1 135 ? 109.70381 146.20091 -9.90052 1.000 18.27965 120 ILE A C 1
ATOM 1588 O O . ILE A 1 135 ? 109.60418 145.35881 -8.99282 1.000 18.94142 120 ILE A O 1
ATOM 1604 N N . GLN A 1 136 ? 110.83439 146.81554 -10.20205 1.000 16.34507 121 GLN A N 1
ATOM 1605 C CA . GLN A 1 136 ? 112.07669 146.55509 -9.48354 1.000 16.01322 121 GLN A CA 1
ATOM 1606 C C . GLN A 1 136 ? 112.72912 147.89998 -9.20828 1.000 15.95434 121 GLN A C 1
ATOM 1607 O O . GLN A 1 136 ? 113.13139 148.59318 -10.14407 1.000 17.02923 121 GLN A O 1
ATOM 1621 N N . VAL A 1 137 ? 112.80318 148.27138 -7.94309 1.000 16.45465 122 VAL A N 1
ATOM 1622 C CA . VAL A 1 137 ? 113.23527 149.60364 -7.52638 1.000 18.38413 122 VAL A CA 1
ATOM 1623 C C . VAL A 1 137 ? 114.47034 149.42634 -6.64689 1.000 16.52835 122 VAL A C 1
ATOM 1624 O O . VAL A 1 137 ? 114.37197 149.08745 -5.45685 1.000 17.07563 122 VAL A O 1
ATOM 1637 N N . PHE A 1 138 ? 115.65188 149.65851 -7.23424 1.000 17.84611 123 PHE A N 1
ATOM 1638 C CA . PHE A 1 138 ? 116.93070 149.35655 -6.60027 1.000 20.06702 123 PHE A CA 1
ATOM 1639 C C . PHE A 1 138 ? 117.87229 150.56249 -6.59637 1.000 18.34975 123 PHE A C 1
ATOM 1640 O O . PHE A 1 138 ? 119.08233 150.39517 -6.80681 1.000 21.99968 123 PHE A O 1
ATOM 1657 N N . PRO A 1 139 ? 117.40960 151.78759 -6.37862 1.000 18.38684 124 PRO A N 1
ATOM 1658 C CA . PRO A 1 139 ? 118.37996 152.88653 -6.25299 1.000 19.56848 124 PRO A CA 1
ATOM 1659 C C . PRO A 1 139 ? 119.24023 152.68156 -5.01472 1.000 18.42752 124 PRO A C 1
ATOM 1660 O O . PRO A 1 139 ? 118.85351 152.01521 -4.05227 1.000 21.17943 124 PRO A O 1
ATOM 1671 N N . ILE A 1 140 ? 120.43112 153.28099 -5.02771 1.000 19.63972 125 ILE A N 1
ATOM 1672 C CA . ILE A 1 140 ? 121.26262 153.19858 -3.83437 1.000 19.10989 125 ILE A CA 1
ATOM 1673 C C . ILE A 1 140 ? 120.56882 153.89001 -2.66776 1.000 18.65313 125 ILE A C 1
ATOM 1674 O O . ILE A 1 140 ? 120.50958 153.35898 -1.55514 1.000 22.05534 125 ILE A O 1
ATOM 1690 N N . ASN A 1 141 ? 120.04637 155.09683 -2.90763 1.000 17.48002 126 ASN A N 1
ATOM 1691 C CA . ASN A 1 141 ? 119.35447 155.88899 -1.89476 1.000 16.13253 126 ASN A CA 1
ATOM 1692 C C . ASN A 1 141 ? 117.95589 156.20416 -2.39346 1.000 18.12263 126 ASN A C 1
ATOM 1693 O O . ASN A 1 141 ? 117.80195 156.64313 -3.53176 1.000 18.60584 126 ASN A O 1
ATOM 1704 N N . PHE A 1 142 ? 116.94453 155.99235 -1.54839 1.000 16.06176 127 PHE A N 1
ATOM 1705 C CA . PHE A 1 142 ? 115.57737 156.42972 -1.82732 1.000 18.49702 127 PHE A CA 1
ATOM 1706 C C . PHE A 1 142 ? 115.10683 157.14195 -0.57527 1.000 14.28119 127 PHE A C 1
ATOM 1707 O O . PHE A 1 142 ? 114.82694 156.49904 0.44153 1.000 14.56089 127 PHE A O 1
ATOM 1724 N N . GLN A 1 143 ? 115.02718 158.46375 -0.64154 1.000 16.99437 128 GLN A N 1
ATOM 1725 C CA . GLN A 1 143 ? 114.46891 159.25676 0.44627 1.000 16.38314 128 GLN A CA 1
ATOM 1726 C C . GLN A 1 143 ? 113.08465 159.73055 0.03307 1.000 17.11980 128 GLN A C 1
ATOM 1727 O O . GLN A 1 143 ? 112.94347 160.50957 -0.91084 1.000 16.86603 128 GLN A O 1
ATOM 1741 N N . ASN A 1 144 ? 112.06466 159.25936 0.72999 1.000 15.40646 129 ASN A N 1
ATOM 1742 C CA . ASN A 1 144 ? 110.68670 159.64737 0.44628 1.000 13.12557 129 ASN A CA 1
ATOM 1743 C C . ASN A 1 144 ? 110.21249 160.62323 1.51870 1.000 16.08373 129 ASN A C 1
ATOM 1744 O O . ASN A 1 144 ? 109.95284 160.22614 2.65838 1.000 16.18488 129 ASN A O 1
ATOM 1755 N N . ASP A 1 145 ? 110.11844 161.90083 1.16165 1.000 16.55264 130 ASP A N 1
ATOM 1756 C CA . ASP A 1 145 ? 109.54760 162.90285 2.04058 1.000 18.97123 130 ASP A CA 1
ATOM 1757 C C . ASP A 1 145 ? 108.09631 163.19941 1.70005 1.000 27.41406 130 ASP A C 1
ATOM 1758 O O . ASP A 1 145 ? 107.38943 163.78529 2.52260 1.000 30.33752 130 ASP A O 1
ATOM 1767 N N . GLY A 1 146 ? 107.61606 162.72586 0.55849 1.000 16.98105 131 GLY A N 1
ATOM 1768 C CA . GLY A 1 146 ? 106.25666 162.97134 0.14281 1.000 15.73268 131 GLY A CA 1
ATOM 1769 C C . GLY A 1 146 ? 105.48822 161.66812 0.12695 1.000 18.09570 131 GLY A C 1
ATOM 1770 O O . GLY A 1 146 ? 105.56095 160.88022 1.07306 1.000 18.76051 131 GLY A O 1
ATOM 1774 N N . GLU A 1 147 ? 104.73993 161.44984 -0.94516 1.000 15.55368 132 GLU A N 1
ATOM 1775 C CA . GLU A 1 147 ? 103.90933 160.27124 -1.10235 1.000 15.70203 132 GLU A CA 1
ATOM 1776 C C . GLU A 1 147 ? 104.47667 159.40705 -2.21420 1.000 17.46944 132 GLU A C 1
ATOM 1777 O O . GLU A 1 147 ? 104.68363 159.88373 -3.33744 1.000 16.76965 132 GLU A O 1
ATOM 1785 N N . PHE A 1 148 ? 104.68136 158.13207 -1.91149 1.000 15.82763 133 PHE A N 1
ATOM 1786 C CA . PHE A 1 148 ? 105.12043 157.14430 -2.88214 1.000 15.77946 133 PHE A CA 1
ATOM 1787 C C . PHE A 1 148 ? 104.01174 156.11775 -2.94490 1.000 15.74715 133 PHE A C 1
ATOM 1788 O O . PHE A 1 148 ? 103.65874 155.54701 -1.91814 1.000 14.85816 133 PHE A O 1
ATOM 1805 N N . GLU A 1 149 ? 103.42831 155.93207 -4.12195 1.000 13.40764 134 GLU A N 1
ATOM 1806 C CA . GLU A 1 149 ? 102.25896 155.08477 -4.25476 1.000 14.24788 134 GLU A CA 1
ATOM 1807 C C . GLU A 1 149 ? 102.46041 154.13470 -5.41258 1.000 16.91933 134 GLU A C 1
ATOM 1808 O O . GLU A 1 149 ? 102.75091 154.58146 -6.52324 1.000 16.19412 134 GLU A O 1
ATOM 1820 N N . ILE A 1 150 ? 102.26629 152.83602 -5.16186 1.000 13.36880 135 ILE A N 1
ATOM 1821 C CA . ILE A 1 150 ? 102.25071 151.82376 -6.21623 1.000 13.95924 135 ILE A CA 1
ATOM 1822 C C . ILE A 1 150 ? 100.85793 151.23845 -6.28294 1.000 14.99300 135 ILE A C 1
ATOM 1823 O O . ILE A 1 150 ? 100.27445 150.88350 -5.25038 1.000 16.71227 135 ILE A O 1
ATOM 1839 N N . ILE A 1 151 ? 100.30717 151.21614 -7.48709 1.000 13.49389 136 ILE A N 1
ATOM 1840 C CA . ILE A 1 151 ? 98.97242 150.70884 -7.76032 1.000 15.79814 136 ILE A CA 1
ATOM 1841 C C . ILE A 1 151 ? 99.12349 149.54815 -8.72822 1.000 18.15430 136 ILE A C 1
ATOM 1842 O O . ILE A 1 151 ? 99.61112 149.71938 -9.85505 1.000 18.34502 136 ILE A O 1
ATOM 1858 N N . SER A 1 152 ? 98.66439 148.37200 -8.31671 1.000 16.25589 137 SER A N 1
ATOM 1859 C CA . SER A 1 152 ? 98.79967 147.17650 -9.13435 1.000 16.31714 137 SER A CA 1
ATOM 1860 C C . SER A 1 152 ? 97.43712 146.54766 -9.37694 1.000 19.36652 137 SER A C 1
ATOM 1861 O O . SER A 1 152 ? 96.58677 146.54589 -8.49067 1.000 20.38153 137 SER A O 1
ATOM 1869 N N . GLY A 1 153 ? 97.23458 146.00176 -10.57248 1.000 18.38214 138 GLY A N 1
ATOM 1870 C CA . GLY A 1 153 ? 95.92581 145.44587 -10.91503 1.000 18.50053 138 GLY A CA 1
ATOM 1871 C C . GLY A 1 153 ? 95.72111 144.02285 -10.41553 1.000 22.85172 138 GLY A C 1
ATOM 1872 O O . GLY A 1 153 ? 96.60676 143.17418 -10.49532 1.000 20.48346 138 GLY A O 1
ATOM 1876 N N . GLY A 1 154 ? 94.50311 143.76688 -9.95091 1.000 19.45876 139 GLY A N 1
ATOM 1877 C CA . GLY A 1 154 ? 94.02586 142.41915 -9.71289 1.000 21.41163 139 GLY A CA 1
ATOM 1878 C C . GLY A 1 154 ? 92.76740 142.22599 -10.53549 1.000 28.69757 139 GLY A C 1
ATOM 1879 O O . GLY A 1 154 ? 92.09422 143.18998 -10.89724 1.000 29.63574 139 GLY A O 1
ATOM 1883 N N . VAL A 1 155 ? 92.47472 140.97559 -10.87387 1.000 21.52518 140 VAL A N 1
ATOM 1884 C CA . VAL A 1 155 ? 91.33025 140.66883 -11.72219 1.000 20.63857 140 VAL A CA 1
ATOM 1885 C C . VAL A 1 155 ? 90.59931 139.51177 -11.06382 1.000 27.53602 140 VAL A C 1
ATOM 1886 O O . VAL A 1 155 ? 91.16617 138.42934 -10.92304 1.000 30.08828 140 VAL A O 1
ATOM 1899 N N . GLU A 1 156 ? 89.35242 139.73974 -10.66261 1.000 31.78337 141 GLU A N 1
ATOM 1900 C CA . GLU A 1 156 ? 88.55563 138.66399 -10.08694 1.000 34.72465 141 GLU A CA 1
ATOM 1901 C C . GLU A 1 156 ? 88.39457 137.54026 -11.09975 1.000 35.71675 141 GLU A C 1
ATOM 1902 O O . GLU A 1 156 ? 88.08494 137.77882 -12.26742 1.000 33.24230 141 GLU A O 1
ATOM 1914 N N . GLY A 1 157 ? 88.62189 136.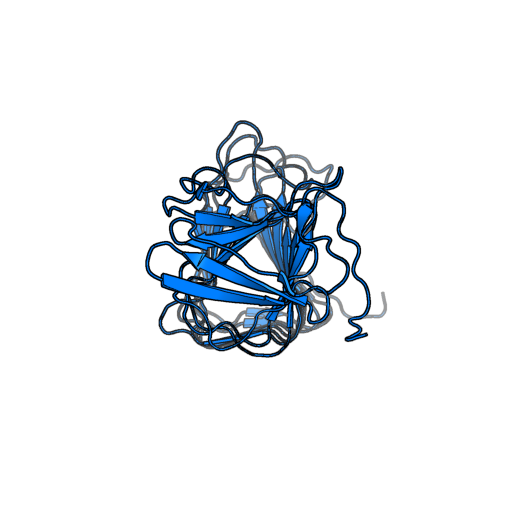31458 -10.65571 1.000 32.00600 142 GLY A N 1
ATOM 1915 C CA . GLY A 1 157 ? 88.57750 135.16782 -11.53195 1.000 36.75434 142 GLY A CA 1
ATOM 1916 C C . GLY A 1 157 ? 89.89893 134.83791 -12.18664 1.000 42.15773 142 GLY A C 1
ATOM 1917 O O . GLY A 1 157 ? 90.06382 133.72611 -12.70015 1.000 48.48918 142 GLY A O 1
ATOM 1921 N N . ARG A 1 158 ? 90.83514 135.77708 -12.18498 1.000 25.98757 143 ARG A N 1
ATOM 1922 C CA . ARG A 1 158 ? 92.18062 135.59027 -12.67815 1.000 24.61132 143 ARG A CA 1
ATOM 1923 C C . ARG A 1 158 ? 93.11444 135.50652 -11.47773 1.000 27.75031 143 ARG A C 1
ATOM 1924 O O . ARG A 1 158 ? 92.71185 135.65082 -10.31972 1.000 38.15670 143 ARG A O 1
ATOM 1945 N N . CYS A 1 159 ? 94.37363 135.35725 -11.75752 1.000 29.66833 144 CYS A N 1
ATOM 1946 C CA . CYS A 1 159 ? 95.34226 135.23101 -10.68415 1.000 23.15222 144 CYS A CA 1
ATOM 1947 C C . CYS A 1 159 ? 96.54673 136.09650 -11.01837 1.000 20.67009 144 CYS A C 1
ATOM 1948 O O . CYS A 1 159 ? 97.57303 135.61075 -11.49584 1.000 28.88660 144 CYS A O 1
ATOM 1955 N N . CYS A 1 160 ? 96.41029 137.40028 -10.77984 1.000 23.01857 145 CYS A N 1
ATOM 1956 C CA . CYS A 1 160 ? 97.49361 138.32055 -11.07599 1.000 21.17328 145 CYS A CA 1
ATOM 1957 C C . CYS A 1 160 ? 98.56475 138.21482 -10.00473 1.000 18.51622 145 CYS A C 1
ATOM 1958 O O . CYS A 1 160 ? 98.30434 138.49948 -8.82868 1.000 20.05825 145 CYS A O 1
ATOM 1965 N N . LEU A 1 161 ? 99.77703 137.85957 -10.41359 1.000 18.47417 146 LEU A N 1
ATOM 1966 C CA . LEU A 1 161 ? 100.90626 137.68970 -9.49206 1.000 18.80591 146 LEU A CA 1
ATOM 1967 C C . LEU A 1 161 ? 102.13469 138.34233 -10.10755 1.000 21.04265 146 LEU A C 1
ATOM 1968 O O . LEU A 1 161 ? 103.10648 137.67832 -10.47755 1.000 19.56224 146 LEU A O 1
ATOM 1984 N N . PRO A 1 162 ? 102.12758 139.66328 -10.20814 1.000 20.70029 147 PRO A N 1
ATOM 1985 C CA . PRO A 1 162 ? 103.27190 140.36916 -10.78990 1.000 19.68519 147 PRO A CA 1
ATOM 1986 C C . PRO A 1 162 ? 104.46538 140.37912 -9.84779 1.000 19.30433 147 PRO A C 1
ATOM 1987 O O . PRO A 1 162 ? 104.36536 140.07001 -8.66142 1.000 19.64921 147 PRO A O 1
ATOM 1998 N N . THR A 1 163 ? 105.62541 140.67972 -10.41292 1.000 19.71928 148 THR A N 1
ATOM 1999 C CA . THR A 1 163 ? 106.85489 140.82053 -9.64774 1.000 19.20464 148 THR A CA 1
ATOM 2000 C C . THR A 1 163 ? 106.95593 142.24279 -9.13303 1.000 18.95633 148 THR A C 1
ATOM 2001 O O . THR A 1 163 ? 106.77282 143.19080 -9.89342 1.000 18.76152 148 THR A O 1
ATOM 2012 N N . SER A 1 164 ? 107.23898 142.38850 -7.84441 1.000 18.80082 149 SER A N 1
ATOM 2013 C CA . SER A 1 164 ? 107.34416 143.71627 -7.25307 1.000 16.66956 149 SER A CA 1
ATOM 2014 C C . SER A 1 164 ? 108.37041 143.67759 -6.13958 1.000 17.77861 149 SER A C 1
ATOM 2015 O O . SER A 1 164 ? 108.17967 142.98126 -5.13199 1.000 17.22531 149 SER A O 1
ATOM 2023 N N . VAL A 1 165 ? 109.46257 144.40490 -6.33459 1.000 15.15879 150 VAL A N 1
ATOM 2024 C CA . VAL A 1 165 ? 110.57335 144.41925 -5.39219 1.000 16.75602 150 VAL A CA 1
ATOM 2025 C C . VAL A 1 165 ? 110.97741 145.86668 -5.16911 1.000 16.49665 150 VAL A C 1
ATOM 2026 O O . VAL A 1 165 ? 111.39398 146.55862 -6.11111 1.000 17.77283 150 VAL A O 1
ATOM 2039 N N . ILE A 1 166 ? 110.85289 146.32207 -3.93572 1.000 15.41429 151 ILE A N 1
ATOM 2040 C CA . ILE A 1 166 ? 111.22435 147.67820 -3.54434 1.000 15.60047 151 ILE A CA 1
ATOM 2041 C C . ILE A 1 166 ? 112.36405 147.51874 -2.55366 1.000 14.58092 151 ILE A C 1
ATOM 2042 O O . ILE A 1 166 ? 112.12445 147.26370 -1.36502 1.000 15.52122 151 ILE A O 1
ATOM 2058 N N . ALA A 1 167 ? 113.61261 147.65690 -3.00771 1.000 15.64807 152 ALA A N 1
ATOM 2059 C CA . ALA A 1 167 ? 114.76670 147.39087 -2.15430 1.000 18.27724 152 ALA A CA 1
ATOM 2060 C C . ALA A 1 167 ? 115.90722 148.34674 -2.46887 1.000 17.61738 152 ALA A C 1
ATOM 2061 O O . ALA A 1 167 ? 116.98432 147.93376 -2.91551 1.000 18.55797 152 ALA A O 1
ATOM 2068 N N . PRO A 1 168 ? 115.71474 149.64261 -2.21260 1.000 17.69201 153 PRO A N 1
ATOM 2069 C CA . PRO A 1 168 ? 116.86328 150.55381 -2.20207 1.000 17.65403 153 PRO A CA 1
ATOM 2070 C C . PRO A 1 168 ? 117.87929 150.08278 -1.17969 1.000 15.40123 153 PRO A C 1
ATOM 2071 O O . PRO A 1 168 ? 117.53590 149.57161 -0.10837 1.000 18.48063 153 PRO A O 1
ATOM 2082 N N . GLN A 1 169 ? 119.15190 150.30303 -1.48061 1.000 17.85839 154 GLN A N 1
ATOM 2083 C CA . GLN A 1 169 ? 120.15657 149.96370 -0.48025 1.000 18.86827 154 GLN A CA 1
ATOM 2084 C C . GLN A 1 169 ? 119.90750 150.71760 0.82399 1.000 20.49532 154 GLN A C 1
ATOM 2085 O O . GLN A 1 169 ? 120.12002 150.17242 1.91424 1.000 18.87454 154 GLN A O 1
ATOM 2099 N N . ASN A 1 170 ? 119.46804 151.98020 0.72343 1.000 17.91112 155 ASN A N 1
ATOM 2100 C CA . ASN A 1 170 ? 119.11521 152.83824 1.84450 1.000 15.09597 155 ASN A CA 1
ATOM 2101 C C . ASN A 1 170 ? 117.74566 153.43509 1.54072 1.000 16.97531 155 ASN A C 1
ATOM 2102 O O . ASN A 1 170 ? 117.61121 154.19346 0.57657 1.000 17.83488 155 ASN A O 1
ATOM 2113 N N . PHE A 1 171 ? 116.73285 153.06322 2.32537 1.000 16.40906 156 PHE A N 1
ATOM 2114 C CA . PHE A 1 171 ? 115.37384 153.56450 2.15593 1.000 13.93883 156 PHE A CA 1
ATOM 2115 C C . PHE A 1 171 ? 115.02533 154.38019 3.39467 1.000 15.20855 156 PHE A C 1
ATOM 2116 O O . PHE A 1 171 ? 115.04976 153.85844 4.51340 1.000 18.85345 156 PHE A O 1
ATOM 2133 N N . LEU A 1 172 ? 114.73474 155.66363 3.20675 1.000 15.26959 157 LEU A N 1
ATOM 2134 C CA . LEU A 1 172 ? 114.36132 156.54518 4.30222 1.000 14.53174 157 LEU A CA 1
ATOM 2135 C C . LEU A 1 172 ? 112.97589 157.06862 3.98000 1.000 18.53308 157 LEU A C 1
ATOM 2136 O O . LEU A 1 172 ? 112.81669 157.83797 3.02847 1.000 15.75527 157 LEU A O 1
ATOM 2152 N N . ASN A 1 173 ? 111.96670 156.63342 4.75048 1.000 14.53713 158 ASN A N 1
ATOM 2153 C CA . ASN A 1 173 ? 110.59431 157.09866 4.55649 1.000 13.77128 158 ASN A CA 1
ATOM 2154 C C . ASN A 1 173 ? 110.18121 158.07129 5.66171 1.000 15.22379 158 ASN A C 1
ATOM 2155 O O . ASN A 1 173 ? 109.82378 157.66155 6.77532 1.000 15.59056 158 ASN A O 1
ATOM 2166 N N . ASN A 1 174 ? 110.17024 159.35571 5.32577 1.000 14.57543 159 ASN A N 1
ATOM 2167 C CA . ASN A 1 174 ? 109.59898 160.39111 6.16724 1.000 16.16218 159 ASN A CA 1
ATOM 2168 C C . ASN A 1 174 ? 108.17325 160.74818 5.76885 1.000 17.70945 159 ASN A C 1
ATOM 2169 O O . ASN A 1 174 ? 107.52980 161.54555 6.45859 1.000 18.68400 159 ASN A O 1
ATOM 2180 N N . GLY A 1 175 ? 107.66472 160.16308 4.69203 1.000 15.07559 160 GLY A N 1
ATOM 2181 C CA . GLY A 1 175 ? 106.34305 160.45028 4.17464 1.000 16.18636 160 GLY A CA 1
ATOM 2182 C C . GLY A 1 175 ? 105.46018 159.21890 4.18486 1.000 15.08585 160 GLY A C 1
ATOM 2183 O O . GLY A 1 175 ? 105.47668 158.43193 5.12584 1.000 16.59413 160 GLY A O 1
ATOM 2187 N N . LYS A 1 176 ? 104.67060 159.05716 3.13952 1.000 13.31735 161 LYS A N 1
ATOM 2188 C CA . LYS A 1 176 ? 103.66685 158.01578 3.05367 1.000 15.05018 161 LYS A CA 1
ATOM 2189 C C . LYS A 1 176 ? 104.03089 157.08073 1.91330 1.000 16.81454 161 LYS A C 1
ATOM 2190 O O . LYS A 1 176 ? 104.32283 157.54085 0.80354 1.000 16.20297 161 LYS A O 1
ATOM 2209 N N . PHE A 1 177 ? 104.05684 155.78480 2.20239 1.000 14.60948 162 PHE A N 1
ATOM 2210 C CA . PHE A 1 177 ? 104.28726 154.72542 1.22289 1.000 13.07032 162 PHE A CA 1
ATOM 2211 C C . PHE A 1 177 ? 103.00774 153.91115 1.16459 1.000 15.29067 162 PHE A C 1
ATOM 2212 O O . PHE A 1 177 ? 102.67425 153.20944 2.12414 1.000 15.38277 162 PHE A O 1
ATOM 2229 N N . TYR A 1 178 ? 102.29435 154.02095 0.04789 1.000 14.70899 163 TYR A N 1
ATOM 2230 C CA . TYR A 1 178 ? 101.04488 153.32486 -0.20298 1.000 16.02113 163 TYR A CA 1
ATOM 2231 C C . TYR A 1 178 ? 101.26034 152.24933 -1.25538 1.000 14.79355 163 TYR A C 1
ATOM 2232 O O . TYR A 1 178 ? 101.91396 152.48641 -2.27336 1.000 15.57070 163 TYR A O 1
ATOM 2250 N N . TYR A 1 179 ? 100.70378 151.06707 -1.01583 1.000 13.68362 164 TYR A N 1
ATOM 2251 C CA . TYR A 1 179 ? 100.67230 150.02043 -2.02455 1.000 13.80788 164 TYR A CA 1
ATOM 2252 C C . TYR A 1 179 ? 99.23435 149.54580 -2.05985 1.000 14.34327 164 TYR A C 1
ATOM 2253 O O . TYR A 1 179 ? 98.69335 149.16325 -1.01739 1.000 17.67563 164 TYR A O 1
ATOM 2271 N N . LYS A 1 180 ? 98.61370 149.60873 -3.23554 1.000 15.59811 165 LYS A N 1
ATOM 2272 C CA . LYS A 1 180 ? 97.20956 149.23868 -3.40344 1.000 16.43866 165 LYS A CA 1
ATOM 2273 C C . LYS A 1 180 ? 97.06109 148.27935 -4.57059 1.000 15.75010 165 LYS A C 1
ATOM 2274 O O . LYS A 1 180 ? 97.68526 148.45891 -5.62019 1.000 17.97197 165 LYS A O 1
ATOM 2293 N N . VAL A 1 181 ? 96.22525 147.26182 -4.37940 1.000 17.51979 166 VAL A N 1
ATOM 2294 C CA . VAL A 1 181 ? 95.82108 146.35409 -5.44221 1.000 16.00960 166 VAL A CA 1
ATOM 2295 C C . VAL A 1 181 ? 94.36099 146.66380 -5.75194 1.000 19.95338 166 VAL A C 1
ATOM 2296 O O . VAL A 1 181 ? 93.49971 146.53840 -4.87174 1.000 22.88213 166 VAL A O 1
ATOM 2309 N N . LEU A 1 182 ? 94.10763 147.11426 -6.98342 1.000 19.37590 167 LEU A N 1
ATOM 2310 C CA . LEU A 1 182 ? 92.80615 147.54764 -7.46769 1.000 25.29042 167 LEU A CA 1
ATOM 2311 C C . LEU A 1 182 ? 92.36358 146.74886 -8.69390 1.000 22.84949 167 LEU A C 1
ATOM 2312 O O . LEU A 1 182 ? 93.17233 146.19960 -9.44354 1.000 26.14409 167 LEU A O 1
ATOM 2328 N N . THR A 1 183 ? 91.05416 146.71955 -8.91490 1.000 20.90897 168 THR A N 1
ATOM 2329 C CA . THR A 1 183 ? 90.50328 146.15011 -10.13125 1.000 26.67108 168 THR A CA 1
ATOM 2330 C C . THR A 1 183 ? 90.76091 147.07953 -11.31805 1.000 46.67322 168 THR A C 1
ATOM 2331 O O . THR A 1 183 ? 91.11080 148.25214 -11.16044 1.000 39.46399 168 THR A O 1
ATOM 2342 N N . ASP A 1 184 ? 90.52991 146.55202 -12.52583 1.000 41.31534 169 ASP A N 1
ATOM 2343 C CA . ASP A 1 184 ? 90.81469 147.29357 -13.75516 1.000 49.45335 169 ASP A CA 1
ATOM 2344 C C . ASP A 1 184 ? 89.94220 148.53649 -13.92122 1.000 51.61494 169 ASP A C 1
ATOM 2345 O O . ASP A 1 184 ? 90.05030 149.20286 -14.95674 1.000 48.81189 169 ASP A O 1
ATOM 2354 N N . THR A 1 185 ? 89.07545 148.84385 -12.95088 1.000 49.79285 170 THR A N 1
ATOM 2355 C CA . THR A 1 185 ? 88.34169 150.10058 -12.89718 1.000 59.08839 170 THR A CA 1
ATOM 2356 C C . THR A 1 185 ? 88.65377 150.91237 -11.64469 1.000 46.21104 170 THR A C 1
ATOM 2357 O O . THR A 1 185 ? 88.08619 151.99794 -11.46838 1.000 45.62192 170 THR A O 1
ATOM 2368 N N . GLY A 1 186 ? 89.50367 150.41082 -10.75379 1.000 44.78623 171 GLY A N 1
ATOM 2369 C CA . GLY A 1 186 ? 89.98889 151.20497 -9.64622 1.000 43.04023 171 GLY A CA 1
ATOM 2370 C C . GLY A 1 186 ? 89.33683 150.95715 -8.30258 1.000 40.52761 171 GLY A C 1
ATOM 2371 O O . GLY A 1 186 ? 89.63568 151.69283 -7.35131 1.000 35.89332 171 GLY A O 1
ATOM 2375 N N . SER A 1 187 ? 88.46153 149.96003 -8.18375 1.000 33.97843 172 SER A N 1
ATOM 2376 C CA . SER A 1 187 ? 88.01741 149.51459 -6.86684 1.000 26.48048 172 SER A CA 1
ATOM 2377 C C . SER A 1 187 ? 89.08624 148.61421 -6.24855 1.000 25.85848 172 SER A C 1
ATOM 2378 O O . SER A 1 187 ? 89.93779 148.06600 -6.94813 1.000 26.36460 172 SER A O 1
ATOM 2386 N N . ILE A 1 188 ? 89.02388 148.45094 -4.92686 1.000 19.98883 173 I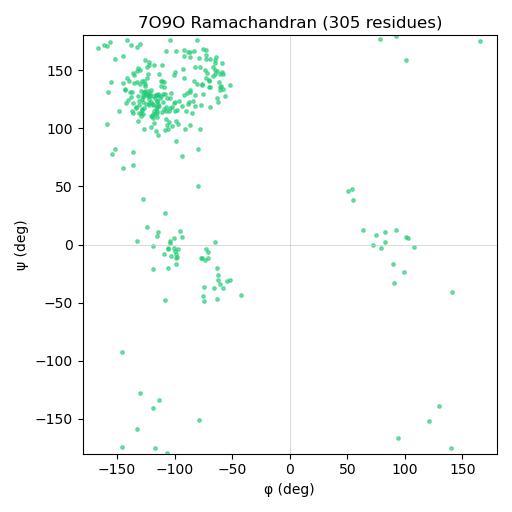LE A N 1
ATOM 2387 C CA . ILE A 1 188 ? 90.00288 147.60532 -4.24152 1.000 23.02152 173 ILE A CA 1
ATOM 2388 C C . ILE A 1 188 ? 89.76463 146.15446 -4.62135 1.000 28.81365 173 ILE A C 1
ATOM 2389 O O . ILE A 1 188 ? 88.62593 145.66578 -4.61734 1.000 25.32985 173 ILE A O 1
ATOM 2405 N N . TYR A 1 189 ? 90.84250 145.44363 -4.91900 1.000 21.22434 174 TYR A N 1
ATOM 2406 C CA . TYR A 1 189 ? 90.76333 144.02473 -5.20255 1.000 19.17067 174 TYR A CA 1
ATOM 2407 C C . TYR A 1 189 ? 91.08891 143.26666 -3.92368 1.000 19.43374 174 TYR A C 1
ATOM 2408 O O . TYR A 1 189 ? 92.16259 143.45982 -3.33744 1.000 21.05847 174 TYR A O 1
ATOM 2426 N N . SER A 1 190 ? 90.16077 142.40296 -3.50829 1.000 20.83388 175 SER A N 1
ATOM 2427 C CA . SER A 1 190 ? 90.24185 141.67017 -2.25114 1.000 17.82018 175 SER A CA 1
ATOM 2428 C C . SER A 1 190 ? 90.15567 140.16423 -2.44762 1.000 25.31008 175 SER A C 1
ATOM 2429 O O . SER A 1 190 ? 89.90827 139.43624 -1.48134 1.000 25.18896 175 SER A O 1
ATOM 2437 N N . GLY A 1 191 ? 90.32453 139.67975 -3.66864 1.000 23.44757 176 GLY A N 1
ATOM 2438 C CA . GLY A 1 191 ? 90.16584 138.27701 -3.94517 1.000 22.06153 176 GLY A CA 1
ATOM 2439 C C . GLY A 1 191 ? 91.42909 137.50292 -3.67045 1.000 28.42517 176 GLY A C 1
ATOM 2440 O O . GLY A 1 1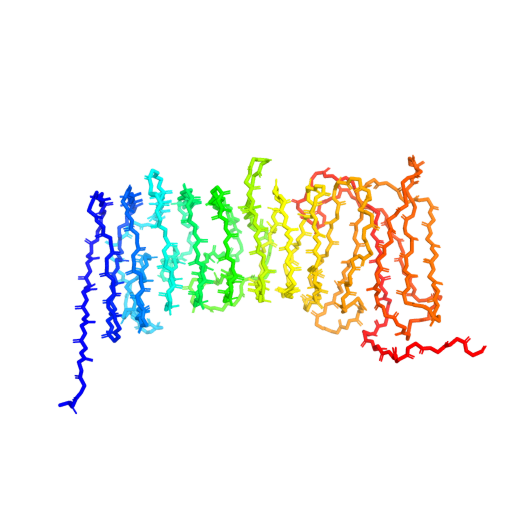91 ? 92.35853 137.96181 -2.99607 1.000 24.94702 176 GLY A O 1
ATOM 2444 N N A SER A 1 192 ? 91.45490 136.28564 -4.19347 0.484 27.75860 177 SER A N 1
ATOM 2445 N N B SER A 1 192 ? 91.45043 136.28837 -4.20830 0.516 27.35286 177 SER A N 1
ATOM 2446 C CA A SER A 1 192 ? 92.63321 135.45795 -4.02360 0.484 29.71614 177 SER A CA 1
ATOM 2447 C CA B SER A 1 192 ? 92.60772 135.42176 -4.09450 0.516 30.67984 177 SER A CA 1
ATOM 2448 C C A SER A 1 192 ? 93.73718 135.89652 -4.98685 0.484 24.53069 177 SER A C 1
ATOM 2449 C C B SER A 1 192 ? 93.74928 135.93065 -4.97563 0.516 24.55422 177 SER A C 1
ATOM 2450 O O A SER A 1 192 ? 93.52999 136.67876 -5.92629 0.484 31.94685 177 SER A O 1
ATOM 2451 O O B SER A 1 192 ? 93.57732 136.78264 -5.86147 0.516 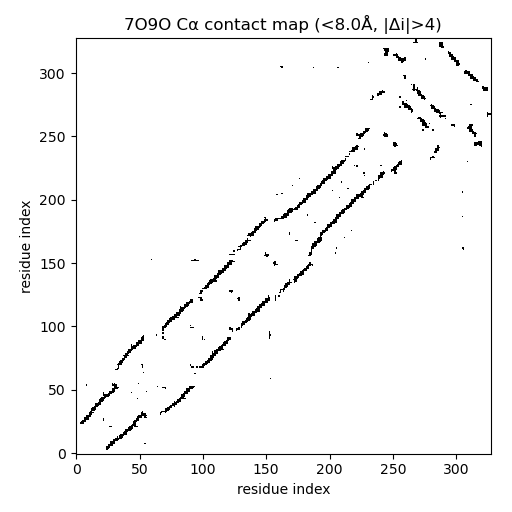32.91412 177 SER A O 1
ATOM 2466 N N . CYS A 1 193 ? 94.92401 135.35915 -4.74110 1.000 24.38839 178 CYS A N 1
ATOM 2467 C CA . CYS A 1 193 ? 96.16070 135.75395 -5.40024 1.000 22.00126 178 CYS A CA 1
ATOM 2468 C C . CYS A 1 193 ? 96.59815 137.04782 -4.71937 1.000 21.31386 178 CYS A C 1
ATOM 2469 O O . CYS A 1 193 ? 96.41315 138.16787 -5.21530 1.000 20.71193 178 CYS A O 1
ATOM 2476 N N . MET A 1 194 ? 97.14687 136.84900 -3.51963 1.000 19.53682 179 MET A N 1
ATOM 2477 C CA . MET A 1 194 ? 97.84238 137.89277 -2.78122 1.000 18.20144 179 MET A CA 1
ATOM 2478 C C . MET A 1 194 ? 99.14800 138.21801 -3.49229 1.000 20.18078 179 MET A C 1
ATOM 2479 O O . MET A 1 194 ? 100.03879 137.36290 -3.60017 1.000 22.58004 179 MET A O 1
ATOM 2493 N N . GLN A 1 195 ? 99.28859 139.45209 -3.93818 1.000 15.89437 180 GLN A N 1
ATOM 2494 C CA . GLN A 1 195 ? 100.46733 139.81010 -4.69842 1.000 17.17873 180 GLN A CA 1
ATOM 2495 C C . GLN A 1 195 ? 101.66294 139.94566 -3.76591 1.000 17.63191 180 GLN A C 1
ATOM 2496 O O . GLN A 1 195 ? 101.61013 140.68840 -2.78157 1.000 16.77335 180 GLN A O 1
ATOM 2510 N N . ASN A 1 196 ? 102.76144 139.27618 -4.11393 1.000 16.86952 181 ASN A N 1
ATOM 2511 C CA . ASN A 1 196 ? 103.96032 139.30106 -3.27965 1.000 16.34767 181 ASN A CA 1
ATOM 2512 C C . ASN A 1 196 ? 104.75992 140.55308 -3.56491 1.000 15.68704 181 ASN A C 1
ATOM 2513 O O . ASN A 1 196 ? 105.21640 140.76624 -4.70331 1.000 18.03556 181 ASN A O 1
ATOM 2524 N N . VAL A 1 197 ? 104.94409 141.37159 -2.53694 1.000 16.59319 182 VAL A N 1
ATOM 2525 C CA . VAL A 1 197 ? 105.69171 142.61632 -2.64641 1.000 15.55559 182 VAL A CA 1
ATOM 2526 C C . VAL A 1 197 ? 106.87760 142.48525 -1.70446 1.000 15.70748 182 VAL A C 1
ATOM 2527 O O . VAL A 1 197 ? 106.70177 142.43951 -0.47993 1.000 15.58059 182 VAL A O 1
ATOM 2540 N N . ASP A 1 198 ? 108.07482 142.41324 -2.26587 1.000 14.94714 183 ASP A N 1
ATOM 2541 C CA . ASP A 1 198 ? 109.29486 142.27097 -1.48235 1.000 15.74895 183 ASP A CA 1
ATOM 2542 C C . ASP A 1 198 ? 109.78122 143.65761 -1.09653 1.000 16.84894 183 ASP A C 1
ATOM 2543 O O . ASP A 1 198 ? 110.06526 144.48219 -1.97279 1.000 18.63740 183 ASP A O 1
ATOM 2552 N N . ILE A 1 199 ? 109.92731 143.89495 0.20404 1.000 15.18574 184 ILE A N 1
ATOM 2553 C CA . ILE A 1 199 ? 110.35352 145.18925 0.71584 1.000 15.10264 184 ILE A CA 1
ATOM 2554 C C . ILE A 1 199 ? 111.67448 144.99013 1.44153 1.000 16.06839 184 ILE A C 1
ATOM 2555 O O . ILE A 1 199 ? 111.73438 144.27768 2.45164 1.000 15.21822 184 ILE A O 1
ATOM 2571 N N . GLY A 1 200 ? 112.72982 145.59537 0.91453 1.000 17.44064 185 GLY A N 1
ATOM 2572 C CA . GLY A 1 200 ? 114.04394 145.41686 1.47940 1.000 18.28265 185 GLY A CA 1
ATOM 2573 C C . GLY A 1 200 ? 114.65702 144.09744 1.06761 1.000 18.73847 185 GLY A C 1
ATOM 2574 O O . GLY A 1 200 ? 114.06153 143.26912 0.37399 1.000 19.02707 185 GLY A O 1
ATOM 2578 N N . ALA A 1 201 ? 115.88955 143.91656 1.51451 1.000 18.54046 186 ALA A N 1
ATOM 2579 C CA . ALA A 1 201 ? 116.64835 142.70655 1.22683 1.000 20.83396 186 ALA A CA 1
ATOM 2580 C C . ALA A 1 201 ? 117.69719 142.54280 2.31441 1.000 20.00246 186 ALA A C 1
ATOM 2581 O O . ALA A 1 201 ? 117.88376 143.40881 3.16799 1.000 19.73202 186 ALA A O 1
ATOM 2588 N N . SER A 1 202 ? 118.40962 141.41783 2.26961 1.000 26.34841 187 SER A N 1
ATOM 2589 C CA . SER A 1 202 ? 119.25294 141.06198 3.40397 1.000 28.42180 187 SER A CA 1
ATOM 2590 C C . SER A 1 202 ? 120.35357 142.08771 3.66866 1.000 24.40617 187 SER A C 1
ATOM 2591 O O . SER A 1 202 ? 120.83227 142.18410 4.80245 1.000 35.01809 187 SER A O 1
ATOM 2599 N N . THR A 1 203 ? 120.79313 142.83967 2.65834 1.000 24.13258 188 THR A N 1
ATOM 2600 C CA . THR A 1 203 ? 121.83452 143.83346 2.88061 1.000 34.37257 188 THR A CA 1
ATOM 2601 C C . THR A 1 203 ? 121.31405 145.26568 3.02773 1.000 39.99719 188 THR A C 1
ATOM 2602 O O . THR A 1 203 ? 122.10481 146.15935 3.34921 1.000 33.42352 188 THR A O 1
ATOM 2613 N N . THR A 1 204 ? 120.02299 145.51116 2.84222 1.000 23.10520 189 THR A N 1
ATOM 2614 C CA . THR A 1 204 ? 119.54846 146.88374 2.79072 1.000 18.91295 189 THR A CA 1
ATOM 2615 C C . THR A 1 204 ? 119.18808 147.40999 4.17416 1.000 23.64573 189 THR A C 1
ATOM 2616 O O . THR A 1 204 ? 119.00019 146.66334 5.13703 1.000 22.01308 189 THR A O 1
ATOM 2627 N N . THR A 1 205 ? 119.04229 148.72749 4.24388 1.000 17.88259 190 THR A N 1
ATOM 2628 C CA . THR A 1 205 ? 118.67361 149.42958 5.47044 1.000 16.88414 190 THR A CA 1
ATOM 2629 C C . THR A 1 205 ? 117.43696 150.25473 5.17759 1.000 19.34774 190 THR A C 1
ATOM 2630 O O . THR A 1 205 ? 117.46253 151.10206 4.28251 1.000 19.20240 190 THR A O 1
ATOM 2641 N N . THR A 1 206 ? 116.36397 149.99913 5.91287 1.000 17.60634 191 THR A N 1
ATOM 2642 C CA . THR A 1 206 ? 115.12867 150.75373 5.76587 1.000 18.41740 191 THR A CA 1
ATOM 2643 C C . THR A 1 206 ? 114.81413 151.43900 7.08084 1.000 18.25236 191 THR A C 1
ATOM 2644 O O . THR A 1 206 ? 114.79462 150.79980 8.14542 1.000 18.90168 191 THR A O 1
ATOM 2655 N N . VAL A 1 207 ? 114.58309 152.74337 7.00965 1.000 18.92230 192 VAL A N 1
ATOM 2656 C CA . VAL A 1 207 ? 114.12815 153.53060 8.14988 1.000 17.59030 192 VAL A CA 1
ATOM 2657 C C . VAL A 1 207 ? 112.73771 154.03692 7.79517 1.000 20.68413 192 VAL A C 1
ATOM 2658 O O . VAL A 1 207 ? 112.54422 154.65665 6.74271 1.000 20.00065 192 VAL A O 1
ATOM 2671 N N . ASN A 1 208 ? 111.76358 153.72602 8.62886 1.000 15.00281 193 ASN A N 1
ATOM 2672 C CA . ASN A 1 208 ? 110.40250 154.19036 8.40712 1.000 14.63549 193 ASN A CA 1
ATOM 2673 C C . ASN A 1 208 ? 110.03206 155.10511 9.56553 1.000 13.53551 193 ASN A C 1
ATOM 2674 O O . ASN A 1 208 ? 109.96992 154.66325 10.72602 1.000 14.49607 193 ASN A O 1
ATOM 2685 N N . ASN A 1 209 ? 109.77605 156.37514 9.24473 1.000 15.18454 194 ASN A N 1
ATOM 2686 C CA . ASN A 1 209 ? 109.48003 157.38511 10.25190 1.000 17.00203 194 ASN A CA 1
ATOM 2687 C C . ASN A 1 209 ? 108.07156 157.94820 10.14664 1.000 18.28993 194 ASN A C 1
ATOM 2688 O O . ASN A 1 209 ? 107.77343 158.93575 10.82972 1.000 18.91499 194 ASN A O 1
ATOM 2699 N N . ASN A 1 210 ? 107.20919 157.39416 9.29286 1.000 13.64487 195 ASN A N 1
ATOM 2700 C CA . ASN A 1 210 ? 105.86727 157.96406 9.16680 1.000 15.18221 195 ASN A CA 1
ATOM 2701 C C . ASN A 1 210 ? 104.82396 156.88433 8.89406 1.000 17.04702 195 ASN A C 1
ATOM 2702 O O . ASN A 1 210 ? 104.28825 156.31703 9.84647 1.000 16.28394 195 ASN A O 1
ATOM 2713 N N . LEU A 1 211 ? 104.51357 156.58934 7.63871 1.000 14.22688 196 LEU A N 1
ATOM 2714 C CA . LEU A 1 211 ? 103.41021 155.67661 7.35424 1.000 15.02300 196 LEU A CA 1
ATOM 2715 C C . LEU A 1 211 ? 103.68976 154.78350 6.16119 1.000 15.39413 196 LEU A C 1
ATOM 2716 O O . LEU A 1 211 ? 104.10453 155.26091 5.09871 1.000 14.16378 196 LEU A O 1
ATOM 2732 N N . TRP A 1 212 ? 103.40770 153.48597 6.34040 1.000 14.18153 197 TRP A N 1
ATOM 2733 C CA . TRP A 1 212 ? 103.15842 152.55298 5.25513 1.000 15.15686 197 TRP A CA 1
ATOM 2734 C C . TRP A 1 212 ? 101.69318 152.14225 5.30752 1.000 15.08588 197 TRP A C 1
ATOM 2735 O O . TRP A 1 212 ? 101.14582 151.91133 6.38944 1.000 14.86087 197 TRP A O 1
ATOM 2756 N N . GLU A 1 213 ? 101.05877 152.00984 4.15837 1.000 13.17757 198 GLU A N 1
ATOM 2757 C CA . GLU A 1 213 ? 99.70500 151.48377 4.12806 1.000 14.09588 198 GLU A CA 1
ATOM 2758 C C . GLU A 1 213 ? 99.54519 150.59001 2.91469 1.000 16.95350 198 GLU A C 1
ATOM 2759 O O . GLU A 1 213 ? 99.74580 151.03374 1.77627 1.000 17.30180 198 GLU A O 1
ATOM 2771 N N . PHE A 1 214 ? 99.18701 149.33542 3.16383 1.000 14.95714 199 PHE A N 1
ATOM 2772 C CA . PHE A 1 214 ? 99.03976 148.30965 2.14480 1.000 13.94356 199 PHE A CA 1
ATOM 2773 C C . PHE A 1 214 ? 97.57888 147.89447 2.09688 1.000 16.57686 199 PHE A C 1
ATOM 2774 O O . PHE A 1 214 ? 97.04597 147.39501 3.09487 1.000 17.25875 199 PHE A O 1
ATOM 2791 N N . THR A 1 215 ? 96.94504 148.10048 0.94729 1.000 15.51709 200 THR A N 1
ATOM 2792 C CA . THR A 1 215 ? 95.49876 147.96892 0.78401 1.000 14.59214 200 THR A CA 1
ATOM 2793 C C . THR A 1 215 ? 95.18498 146.93154 -0.29024 1.000 17.88082 200 THR A C 1
ATOM 2794 O O . THR A 1 215 ? 95.67197 147.03739 -1.41860 1.000 18.49468 200 THR A O 1
ATOM 2805 N N . GLY A 1 216 ? 94.32751 145.96180 0.04713 1.000 16.65703 201 GLY A N 1
ATOM 2806 C CA . GLY A 1 216 ? 93.93752 144.93289 -0.88329 1.000 16.98100 201 GLY A CA 1
ATOM 2807 C C . GLY A 1 216 ? 94.78414 143.68889 -0.75120 1.000 16.86754 201 GLY A C 1
ATOM 2808 O O . GLY A 1 216 ? 95.50035 143.48636 0.22792 1.000 17.74076 201 GLY A O 1
ATOM 2812 N N . SER A 1 217 ? 94.67376 142.82264 -1.75849 1.000 17.18055 202 SER A N 1
ATOM 2813 C CA . SER A 1 217 ? 95.27861 141.48324 -1.70962 1.000 18.76469 202 SER A CA 1
ATOM 2814 C C . SER A 1 217 ? 96.77313 141.55869 -2.01766 1.000 16.99228 202 SER A C 1
ATOM 2815 O O . SER A 1 217 ? 97.23785 141.25399 -3.11805 1.000 17.24743 202 SER A O 1
ATOM 2823 N N . ILE A 1 218 ? 97.51435 141.89670 -0.96620 1.000 15.40957 203 ILE A N 1
ATOM 2824 C CA . ILE A 1 218 ? 98.96056 142.07790 -0.94311 1.000 14.63937 203 ILE A CA 1
ATOM 2825 C C . ILE A 1 218 ? 99.53776 141.19745 0.15895 1.000 13.99877 203 ILE A C 1
ATOM 2826 O O . ILE A 1 218 ? 99.04960 141.21915 1.29568 1.000 16.21653 203 ILE A O 1
ATOM 2842 N N . ASN A 1 219 ? 100.60138 140.45056 -0.17491 1.000 13.44165 204 ASN A N 1
ATOM 2843 C CA . ASN A 1 219 ? 101.48386 139.79183 0.79613 1.000 14.26993 204 ASN A CA 1
ATOM 2844 C C . ASN A 1 219 ? 102.78113 140.59681 0.81824 1.000 14.96456 204 ASN A C 1
ATOM 2845 O O . ASN A 1 219 ? 103.62989 140.44484 -0.07313 1.000 15.93960 204 ASN A O 1
ATOM 2856 N N . ALA A 1 220 ? 102.92046 141.45972 1.82318 1.000 14.96648 205 ALA A N 1
ATOM 2857 C CA . ALA A 1 220 ? 104.08998 142.32317 1.96147 1.000 13.79559 205 ALA A CA 1
ATOM 2858 C C . ALA A 1 220 ? 105.16862 141.52613 2.67444 1.000 13.77253 205 ALA A C 1
ATOM 2859 O O . ALA A 1 220 ? 105.00891 141.15505 3.84648 1.000 17.29285 205 ALA A O 1
ATOM 2866 N N . GLN A 1 221 ? 106.24202 141.22657 1.95889 1.000 12.74439 206 GLN A N 1
ATOM 2867 C CA . GLN A 1 221 ? 107.32753 140.39393 2.45987 1.000 13.18832 206 GLN A CA 1
ATOM 2868 C C . GLN A 1 221 ? 108.41664 141.34163 2.91990 1.000 15.34448 206 GLN A C 1
ATOM 2869 O O . GLN A 1 221 ? 109.09052 141.94235 2.08566 1.000 14.40114 206 GLN A O 1
ATOM 2883 N N . ILE A 1 222 ? 108.58451 141.48202 4.23543 1.000 13.16055 207 ILE A N 1
ATOM 2884 C CA . ILE A 1 222 ? 109.55609 142.42804 4.79942 1.000 13.52707 207 ILE A CA 1
ATOM 2885 C C . ILE A 1 222 ? 110.84565 141.63868 4.95381 1.000 14.55723 207 ILE A C 1
ATOM 2886 O O . ILE A 1 222 ? 111.00350 140.85095 5.88193 1.000 14.22553 207 ILE A O 1
ATOM 2902 N N . ASN A 1 223 ? 111.74483 141.82099 3.99638 1.000 13.56138 208 ASN A N 1
ATOM 2903 C CA . ASN A 1 223 ? 112.89377 140.95405 3.82219 1.000 14.66250 208 ASN A CA 1
ATOM 2904 C C . ASN A 1 223 ? 114.18807 141.59760 4.27288 1.000 20.09977 208 ASN A C 1
ATOM 2905 O O . ASN A 1 223 ? 115.24101 140.97040 4.16056 1.000 22.32267 208 ASN A O 1
ATOM 2916 N N . GLY A 1 224 ? 114.15024 142.85354 4.70125 1.000 18.67830 209 GLY A N 1
ATOM 2917 C CA . GLY A 1 224 ? 115.32044 143.50936 5.22933 1.000 21.92403 209 GLY A CA 1
ATOM 2918 C C . GLY A 1 224 ? 114.98886 144.22505 6.52511 1.000 20.87257 209 GLY A C 1
ATOM 2919 O O . GLY A 1 224 ? 113.81410 144.39943 6.88552 1.000 16.93243 209 GLY A O 1
ATOM 2923 N N . ALA A 1 225 ? 116.04501 144.67749 7.19097 1.000 17.38383 210 ALA A N 1
ATOM 2924 C CA . ALA A 1 225 ? 115.90856 145.40286 8.45224 1.000 18.03754 210 ALA A CA 1
ATOM 2925 C C . ALA A 1 225 ? 115.07983 146.66306 8.29012 1.000 17.73244 210 ALA A C 1
ATOM 2926 O O . ALA A 1 225 ? 115.28572 147.43487 7.35773 1.000 17.73931 210 ALA A O 1
ATOM 2933 N N . VAL A 1 226 ? 114.17652 146.88838 9.23960 1.000 14.06432 211 VAL A N 1
ATOM 2934 C CA . VAL A 1 226 ? 113.37086 148.09850 9.31896 1.000 13.67907 211 VAL A CA 1
ATOM 2935 C C . VAL A 1 226 ? 113.47926 148.64712 10.73540 1.000 16.54213 211 VAL A C 1
ATOM 2936 O O . VAL A 1 226 ? 113.26412 147.91593 11.70649 1.000 14.68154 211 VAL A O 1
ATOM 2949 N N . SER A 1 227 ? 113.74576 149.93954 10.84927 1.000 16.17228 212 SER A N 1
ATOM 2950 C CA . SER A 1 227 ? 113.75817 150.60729 12.13790 1.000 15.50427 212 SER A CA 1
ATOM 2951 C C . SER A 1 227 ? 113.15104 151.98402 11.95134 1.000 17.07954 212 SER A C 1
ATOM 2952 O O . SER A 1 227 ? 112.76562 152.35403 10.84792 1.000 16.49939 212 SER A O 1
ATOM 2960 N N . GLY A 1 228 ? 113.00499 152.71396 13.05417 1.000 22.05444 213 GLY A N 1
ATOM 2961 C CA . GLY A 1 228 ? 112.48061 154.06893 13.02022 1.000 20.77970 213 GLY A CA 1
ATOM 2962 C C . GLY A 1 228 ? 111.35523 154.23302 14.02173 1.000 20.09619 213 GLY A C 1
ATOM 2963 O O . GLY A 1 228 ? 111.42101 153.73221 15.15355 1.000 22.99593 213 GLY A O 1
ATOM 2967 N N . ALA A 1 229 ? 110.30213 154.93850 13.61868 1.000 16.21988 214 ALA A N 1
ATOM 2968 C CA . ALA A 1 229 ? 109.14372 155.15704 14.48472 1.000 18.01227 214 ALA A CA 1
ATOM 2969 C C . ALA A 1 229 ? 107.98442 155.50392 13.56047 1.000 19.35575 214 ALA A C 1
ATOM 2970 O O . ALA A 1 229 ? 107.94506 156.60712 13.01480 1.000 17.44670 214 ALA A O 1
ATOM 2977 N N . ALA A 1 230 ? 107.08329 154.54687 13.34545 1.000 16.25883 215 ALA A N 1
ATOM 2978 C CA . ALA A 1 230 ? 106.12096 154.68989 12.27062 1.000 16.17455 215 ALA A CA 1
ATOM 2979 C C . ALA A 1 230 ? 104.92560 153.79572 12.52424 1.000 16.32632 215 ALA A C 1
ATOM 2980 O O . ALA A 1 230 ? 104.92404 152.96045 13.43169 1.000 16.54215 215 ALA A O 1
ATOM 2987 N N . GLN A 1 231 ? 103.90968 153.98891 11.69511 1.000 15.72750 216 GLN A N 1
ATOM 2988 C CA . GLN A 1 231 ? 102.75765 153.11177 11.65869 1.000 14.21234 216 GLN A CA 1
ATOM 2989 C C . GLN A 1 231 ? 102.71608 152.38638 10.33401 1.000 15.51902 216 GLN A C 1
ATOM 2990 O O . GLN A 1 231 ? 103.06402 152.94721 9.29506 1.000 15.44862 216 GLN A O 1
ATOM 3004 N N . ILE A 1 232 ? 102.22299 151.15627 10.37865 1.000 14.06478 217 ILE A N 1
ATOM 3005 C CA . ILE A 1 232 ? 101.97749 150.35327 9.19239 1.000 12.89145 217 ILE A CA 1
ATOM 3006 C C . ILE A 1 232 ? 100.53440 149.89440 9.24592 1.000 15.08324 217 ILE A C 1
ATOM 3007 O O . ILE A 1 232 ? 100.14911 149.15613 10.16159 1.000 17.35585 217 ILE A O 1
ATOM 3023 N N . ASN A 1 233 ? 99.74907 150.31915 8.27066 1.000 14.16540 218 ASN A N 1
ATOM 3024 C CA . ASN A 1 233 ? 98.33442 149.98658 8.18361 1.000 13.30701 218 ASN A CA 1
ATOM 3025 C C . ASN A 1 233 ? 98.14163 148.85775 7.17940 1.000 15.76140 218 ASN A C 1
ATOM 3026 O O . ASN A 1 233 ? 98.46001 149.01642 6.00039 1.000 15.60456 218 ASN A O 1
ATOM 3037 N N . LEU A 1 234 ? 97.57214 147.74820 7.63264 1.000 15.55765 219 LEU A N 1
ATOM 3038 C CA . LEU A 1 234 ? 97.31039 146.59406 6.78381 1.000 13.62613 219 LEU A CA 1
ATOM 3039 C C . LEU A 1 234 ? 95.80564 146.51929 6.56825 1.000 15.46631 219 LEU A C 1
ATOM 3040 O O . LEU A 1 234 ? 95.07395 146.02469 7.43229 1.000 16.34131 219 LEU A O 1
ATOM 3056 N N . ASP A 1 235 ? 95.35637 147.03039 5.42804 1.000 17.03618 220 ASP A N 1
ATOM 3057 C CA . ASP A 1 235 ? 93.93401 147.10440 5.08438 1.000 17.31395 220 ASP A CA 1
ATOM 3058 C C . ASP A 1 235 ? 93.61406 145.93101 4.15735 1.000 18.52923 220 ASP A C 1
ATOM 3059 O O . ASP A 1 235 ? 93.72178 146.02910 2.93396 1.000 18.32755 220 ASP A O 1
ATOM 3068 N N . GLY A 1 236 ? 93.23548 144.79075 4.75652 1.000 16.22921 221 GLY A N 1
ATOM 3069 C CA . GLY A 1 236 ? 92.95336 143.58157 4.01418 1.000 20.32529 221 GLY A CA 1
ATOM 3070 C C . GLY A 1 236 ? 94.17698 142.80308 3.57303 1.000 19.22468 221 GLY A C 1
ATOM 3071 O O . GLY A 1 236 ? 94.03131 141.71990 2.99016 1.000 22.77730 221 GLY A O 1
ATOM 3075 N N . SER A 1 237 ? 95.36795 143.31275 3.83988 1.000 14.95388 222 SER A N 1
ATOM 3076 C CA . SER A 1 237 ? 96.62164 142.75297 3.37708 1.000 15.04174 222 SER A CA 1
ATOM 3077 C C . SER A 1 237 ? 97.26343 141.92069 4.47917 1.000 17.36297 222 SER A C 1
ATOM 3078 O O . SER A 1 237 ? 96.89751 142.01370 5.64729 1.000 17.20007 222 SER A O 1
ATOM 3086 N N . ASN A 1 238 ? 98.26653 141.13416 4.08577 1.000 14.02669 223 ASN A N 1
ATOM 3087 C CA . ASN A 1 238 ? 99.11581 140.36768 4.98442 1.000 14.52547 223 ASN A CA 1
ATOM 3088 C C . ASN A 1 238 ? 100.50449 140.97598 4.95507 1.000 15.86141 223 ASN A C 1
ATOM 3089 O O . ASN A 1 238 ? 100.98408 141.37634 3.88933 1.000 16.28185 223 ASN A O 1
ATOM 3100 N N . MET A 1 239 ? 101.14760 141.04532 6.11085 1.000 13.42669 224 MET A N 1
ATOM 3101 C CA . MET A 1 239 ? 102.54636 141.43196 6.19090 1.000 14.66642 224 MET A CA 1
ATOM 3102 C C . MET A 1 239 ? 103.34186 140.33690 6.89846 1.000 14.75477 224 MET A C 1
ATOM 3103 O O . MET A 1 239 ? 102.96263 139.88281 7.98475 1.000 14.25845 224 MET A O 1
ATOM 3117 N N . PHE A 1 240 ? 104.42704 139.91101 6.26379 1.000 13.64675 225 PHE A N 1
ATOM 3118 C CA . PHE A 1 240 ? 105.31141 138.86803 6.77485 1.000 12.06331 225 PHE A CA 1
ATOM 3119 C C . PHE A 1 240 ? 106.60875 139.50172 7.23077 1.000 15.11808 225 PHE A C 1
ATOM 3120 O O . PHE A 1 240 ? 107.37413 140.03489 6.41699 1.000 13.80425 225 PHE A O 1
ATOM 3137 N N . VAL A 1 241 ? 106.87103 139.43043 8.52572 1.000 15.98798 226 VAL A N 1
ATOM 3138 C CA . VAL A 1 241 ? 108.13670 139.89491 9.07627 1.000 13.37903 226 VAL A CA 1
ATOM 3139 C C . VAL A 1 241 ? 109.10786 138.72960 8.96300 1.000 12.46107 226 VAL A C 1
ATOM 3140 O O . VAL A 1 241 ? 109.04650 137.77676 9.75028 1.000 14.04008 226 VAL A O 1
ATOM 3153 N N . ASN A 1 242 ? 109.99051 138.80752 7.97725 1.000 13.01134 227 ASN A N 1
ATOM 3154 C CA . ASN A 1 242 ? 110.93031 137.74958 7.64823 1.000 13.06928 227 ASN A CA 1
ATOM 3155 C C . ASN A 1 242 ? 112.33705 138.04682 8.13020 1.000 13.67789 227 ASN A C 1
ATOM 3156 O O . ASN A 1 242 ? 113.19509 137.15745 8.06992 1.000 17.26494 227 ASN A O 1
ATOM 3167 N N . ALA A 1 243 ? 112.59197 139.26199 8.58143 1.000 17.79919 228 ALA A N 1
ATOM 3168 C CA . ALA A 1 243 ? 113.91939 139.69669 8.97640 1.000 19.84877 228 ALA A CA 1
ATOM 3169 C C . ALA A 1 243 ? 114.03660 139.74998 10.49478 1.000 16.29282 228 ALA A C 1
ATOM 3170 O O . ALA A 1 243 ? 113.07649 139.52317 11.24511 1.000 16.95399 228 ALA A O 1
ATOM 3177 N N . ASN A 1 244 ? 115.25181 140.05905 10.95982 1.000 16.24146 229 ASN A N 1
ATOM 3178 C CA . ASN A 1 244 ? 115.55135 140.01558 12.39003 1.000 19.47411 229 ASN A CA 1
ATOM 3179 C C . ASN A 1 244 ? 115.54493 141.37906 13.06631 1.000 16.28045 229 ASN A C 1
ATOM 3180 O O . ASN A 1 244 ? 115.73619 141.44376 14.29458 1.000 20.54810 229 ASN A O 1
ATOM 3191 N N . THR A 1 245 ? 115.33065 142.44932 12.30669 1.000 17.10475 230 THR A N 1
ATOM 3192 C CA . THR A 1 245 ? 115.19987 143.80065 12.83539 1.000 16.88937 230 THR A CA 1
ATOM 3193 C C . THR A 1 245 ? 113.91582 144.36927 12.27689 1.000 16.69863 230 THR A C 1
ATOM 3194 O O . THR A 1 245 ? 113.79796 144.52275 11.05892 1.000 16.33309 230 THR A O 1
ATOM 3205 N N . PHE A 1 246 ? 112.97363 144.66955 13.15852 1.000 16.14452 231 PHE A N 1
ATOM 3206 C CA . PHE A 1 246 ? 111.68321 145.23809 12.80373 1.000 13.43846 231 PHE A CA 1
ATOM 3207 C C . PHE A 1 246 ? 111.24774 146.05186 14.01520 1.000 15.17238 231 PHE A C 1
ATOM 3208 O O . PHE A 1 246 ? 110.50703 145.57004 14.87903 1.000 15.47524 231 PHE A O 1
ATOM 3225 N N . SER A 1 247 ? 111.75433 147.27506 14.10696 1.000 15.71333 232 SER A N 1
ATOM 3226 C CA . SER A 1 247 ? 111.57647 147.98868 15.36029 1.000 19.26235 232 SER A CA 1
ATOM 3227 C C . SER A 1 247 ? 111.03102 149.38731 15.14178 1.000 15.92824 232 SER A C 1
ATOM 3228 O O . SER A 1 247 ? 111.17326 150.00759 14.07029 1.000 16.37506 232 SER A O 1
ATOM 3236 N N . GLY A 1 248 ? 110.29638 149.82394 16.15817 1.000 16.24865 233 GLY A N 1
ATOM 3237 C CA . GLY A 1 248 ? 109.61170 151.09009 16.13632 1.000 14.86861 233 GLY A CA 1
ATOM 3238 C C . GLY A 1 248 ? 108.37275 151.15153 15.28288 1.000 17.29840 233 GLY A C 1
ATOM 3239 O O . GLY A 1 248 ? 107.82785 152.24768 15.08971 1.000 17.53930 233 GLY A O 1
ATOM 3243 N N . GLN A 1 249 ? 107.91129 150.01648 14.75983 1.000 13.44166 234 GLN A N 1
ATOM 3244 C CA . GLN A 1 249 ? 106.80026 149.97641 13.82524 1.000 13.90566 234 GLN A CA 1
ATOM 3245 C C . GLN A 1 249 ? 105.55575 149.48248 14.54318 1.000 16.26286 234 GLN A C 1
ATOM 3246 O O . GLN A 1 249 ? 105.52640 148.33829 15.01005 1.000 17.91187 234 GLN A O 1
ATOM 3260 N N . VAL A 1 250 ? 104.53939 150.32966 14.60245 1.000 14.38915 235 VAL A N 1
ATOM 3261 C CA . VAL A 1 250 ? 103.22080 149.96572 15.11229 1.000 14.83944 235 VAL A CA 1
ATOM 3262 C C . VAL A 1 250 ? 102.38787 149.44529 13.95888 1.000 17.08874 235 VAL A C 1
ATOM 3263 O O . VAL A 1 250 ? 102.31323 150.09268 12.91840 1.000 17.37817 235 VAL A O 1
ATOM 3276 N N . VAL A 1 251 ? 101.75386 148.28728 14.12981 1.000 13.65304 236 VAL A N 1
ATOM 3277 C CA . VAL A 1 251 ? 100.98546 147.65559 13.06665 1.000 12.96794 236 VAL A CA 1
ATOM 3278 C C . VAL A 1 251 ? 99.49779 147.72930 13.39752 1.000 13.82163 236 VAL A C 1
ATOM 3279 O O . VAL A 1 251 ? 99.08057 147.31934 14.48387 1.000 16.12631 236 VAL A O 1
ATOM 3292 N N . ASN A 1 252 ? 98.70040 148.20698 12.44663 1.000 15.16481 237 ASN A N 1
ATOM 3293 C CA . ASN A 1 252 ? 97.25493 148.29627 12.59029 1.000 15.12290 237 ASN A CA 1
ATOM 3294 C C . ASN A 1 252 ? 96.58718 147.37051 11.58493 1.000 16.48608 237 ASN A C 1
ATOM 3295 O O . ASN A 1 252 ? 96.85008 147.47001 10.38707 1.000 15.69615 237 ASN A O 1
ATOM 3306 N N . LEU A 1 253 ? 95.75809 146.45711 12.08415 1.000 15.48381 238 LEU A N 1
ATOM 3307 C CA . LEU A 1 253 ? 95.06753 145.45884 11.27061 1.000 14.45978 238 LEU A CA 1
ATOM 3308 C C . LEU A 1 253 ? 93.63550 145.91812 11.00483 1.000 16.52204 238 LEU A C 1
ATOM 3309 O O . LEU A 1 253 ? 92.85321 146.09567 11.94131 1.000 18.98863 238 LEU A O 1
ATOM 3325 N N . ILE A 1 254 ? 93.27812 146.02146 9.73171 1.000 19.04634 239 ILE A N 1
ATOM 3326 C CA . ILE A 1 254 ? 92.03868 146.63247 9.26338 1.000 21.20582 239 ILE A CA 1
ATOM 3327 C C . ILE A 1 254 ? 91.40724 145.68424 8.24774 1.000 18.71014 239 ILE A C 1
ATOM 3328 O O . ILE A 1 254 ? 92.11734 145.08268 7.44608 1.000 17.23117 239 ILE A O 1
ATOM 3344 N N . ASN A 1 255 ? 90.08043 145.52451 8.28124 1.000 21.27470 240 ASN A N 1
ATOM 3345 C CA . ASN A 1 255 ? 89.39305 144.78977 7.21442 1.000 23.18611 240 ASN A CA 1
ATOM 3346 C C . ASN A 1 255 ? 90.03351 143.43380 6.95576 1.000 20.20581 240 ASN A C 1
ATOM 3347 O O . ASN A 1 255 ? 90.29845 143.04462 5.81207 1.000 20.28482 240 ASN A O 1
ATOM 3358 N N . GLY A 1 256 ? 90.31051 142.71596 8.03578 1.000 18.31549 241 GLY A N 1
ATOM 3359 C CA . GLY A 1 256 ? 90.79672 141.36514 7.90692 1.000 19.49171 241 GLY A CA 1
ATOM 3360 C C . GLY A 1 256 ? 92.28423 141.22715 7.65567 1.000 19.70326 241 GLY A C 1
ATOM 3361 O O . GLY A 1 256 ? 92.72437 140.12826 7.34231 1.000 20.66504 241 GLY A O 1
ATOM 3365 N N . GLY A 1 257 ? 93.06186 142.29888 7.77981 1.000 15.64783 242 GLY A N 1
ATOM 3366 C CA . GLY A 1 257 ? 94.50063 142.20291 7.60715 1.000 16.37648 242 GLY A CA 1
ATOM 3367 C C . GLY A 1 257 ? 95.14507 141.33028 8.66528 1.000 18.09115 242 GLY A C 1
ATOM 3368 O O . GLY A 1 257 ? 94.58408 141.09304 9.73215 1.000 16.68798 242 GLY A O 1
ATOM 3372 N N . SER A 1 258 ? 96.36411 140.87434 8.36514 1.000 16.04305 243 SER A N 1
ATOM 3373 C CA . SER A 1 258 ? 97.06627 139.93515 9.22848 1.000 14.13831 243 SER A CA 1
ATOM 3374 C C . SER A 1 258 ? 98.55475 140.24884 9.29865 1.000 14.80279 243 SER A C 1
ATOM 3375 O O . SER A 1 258 ? 99.18485 140.62312 8.30389 1.000 14.78775 243 SER A O 1
ATOM 3383 N N . PHE A 1 259 ? 99.09513 140.04874 10.48643 1.000 13.25264 244 PHE A N 1
ATOM 3384 C CA . PHE A 1 259 ? 100.51232 140.17258 10.79104 1.000 12.86930 244 PHE A CA 1
ATOM 3385 C C . PHE A 1 259 ? 101.04547 138.76532 10.96678 1.000 14.09199 244 PHE A C 1
ATOM 3386 O O . PHE A 1 259 ? 100.48972 137.98188 11.75364 1.000 14.29231 244 PHE A O 1
ATOM 3403 N N . LEU A 1 260 ? 102.09382 138.44129 10.23250 1.000 12.09567 245 LEU A N 1
ATOM 3404 C CA . LEU A 1 260 ? 102.74242 137.14020 10.34343 1.000 12.36405 245 LEU A CA 1
ATOM 3405 C C . LEU A 1 260 ? 104.23477 137.32988 10.54891 1.000 14.46064 245 LEU A C 1
ATOM 3406 O O . LEU A 1 260 ? 104.83273 138.23861 9.96716 1.000 16.02860 245 LEU A O 1
ATOM 3422 N N . GLN A 1 261 ? 104.83805 136.51167 11.40569 1.000 13.33008 246 GLN A N 1
ATOM 3423 C CA . GLN A 1 261 ? 106.27735 136.57244 11.59214 1.000 14.27295 246 GLN A CA 1
ATOM 3424 C C . GLN A 1 261 ? 106.89697 135.20839 11.30801 1.000 13.98552 246 GLN A C 1
ATOM 3425 O O . GLN A 1 261 ? 106.47123 134.19484 11.87237 1.000 14.92219 246 GLN A O 1
ATOM 3439 N N . THR A 1 262 ? 107.90738 135.19072 10.43519 1.000 13.79454 247 THR A N 1
ATOM 3440 C CA . THR A 1 262 ? 108.61857 133.95762 10.12892 1.000 14.98999 247 THR A CA 1
ATOM 3441 C C . THR A 1 262 ? 110.00201 133.89242 10.74782 1.000 18.28807 247 THR A C 1
ATOM 3442 O O . THR A 1 262 ? 110.55511 132.78786 10.87190 1.000 18.53733 247 THR A O 1
ATOM 3453 N N . SER A 1 263 ? 110.58175 135.02685 11.11528 1.000 16.29013 248 SER A N 1
ATOM 3454 C CA . SER A 1 263 ? 111.85940 135.04742 11.80195 1.000 15.23980 248 SER A CA 1
ATOM 3455 C C . SER A 1 263 ? 111.68108 134.63445 13.26748 1.000 13.96291 248 SER A C 1
ATOM 3456 O O . SER A 1 263 ? 110.56498 134.56208 13.78638 1.000 16.17286 248 SER A O 1
ATOM 3464 N N . ASP A 1 264 ? 112.80261 134.38327 13.94145 1.000 17.43159 249 ASP A N 1
ATOM 3465 C CA . ASP A 1 264 ? 112.76929 134.06696 15.35586 1.000 18.21953 249 ASP A CA 1
ATOM 3466 C C . ASP A 1 264 ? 112.26368 135.27729 16.13407 1.000 17.82780 249 ASP A C 1
ATOM 3467 O O . ASP A 1 264 ? 112.32275 136.40945 15.63965 1.000 16.57597 249 ASP A O 1
ATOM 3476 N N . PRO A 1 265 ? 111.76836 135.06091 17.35096 1.000 17.17713 250 PRO A N 1
ATOM 3477 C CA . PRO A 1 265 ? 111.19157 136.16999 18.11975 1.000 15.45690 250 PRO A CA 1
ATOM 3478 C C . PRO A 1 265 ? 112.12253 137.36594 18.21561 1.000 15.37956 250 PRO A C 1
ATOM 3479 O O . PRO A 1 265 ? 113.31808 137.23097 18.47855 1.000 17.69425 250 PRO A O 1
ATOM 3490 N N . LEU A 1 266 ? 111.53801 138.54111 18.05363 1.000 15.22212 251 LEU A N 1
ATOM 3491 C CA . LEU A 1 266 ? 112.24438 139.80045 18.24265 1.000 14.39930 251 LEU A CA 1
ATOM 3492 C C . LEU A 1 266 ? 112.39700 140.12743 19.73116 1.000 17.48733 251 LEU A C 1
ATOM 3493 O O . LEU A 1 266 ? 111.55500 139.76940 20.54893 1.000 18.30178 251 LEU A O 1
ATOM 3509 N N . SER A 1 267 ? 113.45816 140.88434 20.05670 1.000 18.00471 252 SER A N 1
ATOM 3510 C CA . SER A 1 267 ? 113.64902 141.37014 21.41850 1.000 20.39728 252 SER A CA 1
ATOM 3511 C C . SER A 1 267 ? 112.56239 142.35583 21.80358 1.000 19.68619 252 SER A C 1
ATOM 3512 O O . SER A 1 267 ? 112.15585 142.41237 22.97003 1.000 18.29934 252 SER A O 1
ATOM 3520 N N . ASN A 1 268 ? 112.14305 143.19000 20.85305 1.000 15.86036 253 ASN A N 1
ATOM 3521 C CA . ASN A 1 268 ? 111.12039 144.18713 21.10555 1.000 15.48169 253 ASN A CA 1
ATOM 3522 C C . ASN A 1 268 ? 109.74062 143.56051 20.99949 1.000 16.46801 253 ASN A C 1
ATOM 3523 O O . ASN A 1 268 ? 109.53299 142.57681 20.28640 1.000 16.30747 253 ASN A O 1
ATOM 3534 N N . ILE A 1 269 ? 108.79480 144.16119 21.72468 1.000 14.92923 254 ILE A N 1
ATOM 3535 C CA . ILE A 1 269 ? 107.40776 143.70839 21.76647 1.000 13.65162 254 ILE A CA 1
ATOM 3536 C C . ILE A 1 269 ? 106.65501 144.57210 20.75987 1.000 15.11958 254 ILE A C 1
ATOM 3537 O O . ILE A 1 269 ? 106.36881 145.74656 21.02275 1.000 17.01457 254 ILE A O 1
ATOM 3553 N N . VAL A 1 270 ? 106.34554 144.00056 19.59665 1.000 14.28945 255 VAL A N 1
ATOM 3554 C CA . VAL A 1 270 ? 105.69372 144.75840 18.53170 1.000 14.68624 255 VAL A CA 1
ATOM 3555 C C . VAL A 1 270 ? 104.25978 145.07733 18.93559 1.000 13.69387 255 VAL A C 1
ATOM 3556 O O . VAL A 1 270 ? 103.53117 144.21115 19.43003 1.000 15.40051 255 VAL A O 1
ATOM 3569 N N . VAL A 1 271 ? 103.84838 146.32045 18.70801 1.000 14.08907 256 VAL A N 1
ATOM 3570 C CA . VAL A 1 271 ? 102.48434 146.75857 18.97003 1.000 14.20765 256 VAL A CA 1
ATOM 3571 C C . VAL A 1 271 ? 101.63579 146.39158 17.75467 1.000 14.29469 256 VAL A C 1
ATOM 3572 O O . VAL A 1 271 ? 101.94055 146.81097 16.63623 1.000 14.14753 256 VAL A O 1
ATOM 3585 N N . ILE A 1 272 ? 100.56653 145.63156 17.97601 1.000 14.09743 257 ILE A N 1
ATOM 3586 C CA . ILE A 1 272 ? 99.66748 145.21280 16.90490 1.000 13.50025 257 ILE A CA 1
ATOM 3587 C C . ILE A 1 272 ? 98.25668 145.55879 17.35842 1.000 13.44554 257 ILE A C 1
ATOM 3588 O O . ILE A 1 272 ? 97.72771 144.93083 18.28472 1.000 16.00086 257 ILE A O 1
ATOM 3604 N N . ASN A 1 273 ? 97.64658 146.54321 16.71061 1.000 14.01821 258 ASN A N 1
ATOM 3605 C CA . ASN A 1 273 ? 96.29633 146.99941 17.01958 1.000 12.98461 258 ASN A CA 1
ATOM 3606 C C . ASN A 1 273 ? 95.29819 146.42880 16.02489 1.000 16.73242 258 ASN A C 1
ATOM 3607 O O . ASN A 1 273 ? 95.60119 146.33088 14.84238 1.000 17.53266 258 ASN A O 1
ATOM 3618 N N . GLY A 1 274 ? 94.07796 146.13827 16.48780 1.000 14.89806 259 GLY A N 1
ATOM 3619 C CA . GLY A 1 274 ? 93.00806 145.70695 15.60535 1.000 17.72888 259 GLY A CA 1
ATOM 3620 C C . GLY A 1 274 ? 92.68549 144.22886 15.60622 1.000 19.56857 259 GLY A C 1
ATOM 3621 O O . GLY A 1 274 ? 91.85693 143.80254 14.79191 1.000 17.81795 259 GLY A O 1
ATOM 3625 N N . LEU A 1 275 ? 93.29717 143.42290 16.47048 1.000 15.48940 260 LEU A N 1
ATOM 3626 C CA . LEU A 1 275 ? 92.91080 142.02108 16.54466 1.000 18.08412 260 LEU A CA 1
ATOM 3627 C C . LEU A 1 275 ? 91.46265 141.89681 16.98877 1.000 15.58925 260 LEU A C 1
ATOM 3628 O O . LEU A 1 275 ? 91.07370 142.41896 18.03643 1.000 18.02443 260 LEU A O 1
ATOM 3644 N N . GLY A 1 276 ? 90.66418 141.18128 16.20018 1.000 15.41148 261 GLY A N 1
ATOM 3645 C CA . GLY A 1 276 ? 89.26516 141.00688 16.52867 1.000 15.68256 261 GLY A CA 1
ATOM 3646 C C . GLY A 1 276 ? 88.49385 140.47449 15.34029 1.000 20.01845 261 GLY A C 1
ATOM 3647 O O . GLY A 1 276 ? 89.02810 140.31196 14.24356 1.000 18.35320 261 GLY A O 1
ATOM 3651 N N . THR A 1 277 ? 87.22029 140.19514 15.59167 1.000 19.58328 262 THR A N 1
ATOM 3652 C CA . THR A 1 277 ? 86.29892 139.68337 14.58621 1.000 24.55325 262 THR A CA 1
ATOM 3653 C C . THR A 1 277 ? 85.11840 140.63534 14.48643 1.000 27.17860 262 THR A C 1
ATOM 3654 O O . THR A 1 277 ? 84.47895 140.92672 15.49726 1.000 25.83355 262 THR A O 1
ATOM 3665 N N . SER A 1 278 ? 84.83603 141.12288 13.27796 1.000 26.65901 263 SER A N 1
ATOM 3666 C CA . SER A 1 278 ? 83.64771 141.94744 13.04076 1.000 31.81455 263 SER A CA 1
ATOM 3667 C C . SER A 1 278 ? 83.11768 141.64431 11.64025 1.000 37.24851 263 SER A C 1
ATOM 3668 O O . SER A 1 278 ? 83.61339 140.75181 10.94947 1.000 31.01439 263 SER A O 1
ATOM 3676 N N . ASP A 1 279 ? 82.10927 142.39579 11.19799 1.000 39.95831 264 ASP A N 1
ATOM 3677 C CA . ASP A 1 279 ? 81.64101 142.16146 9.83578 1.000 42.75932 264 ASP A CA 1
ATOM 3678 C C . ASP A 1 279 ? 82.61288 142.69768 8.79158 1.000 38.46116 264 ASP A C 1
ATOM 3679 O O . ASP A 1 279 ? 82.47558 142.35446 7.61322 1.000 36.54763 264 ASP A O 1
ATOM 3688 N N . THR A 1 280 ? 83.58802 143.52359 9.18793 1.000 39.38356 265 THR A N 1
ATOM 3689 C CA . THR A 1 280 ? 84.64237 143.92115 8.26115 1.000 49.55612 265 THR A CA 1
ATOM 3690 C C . THR A 1 280 ? 85.68128 142.82559 8.04715 1.000 44.29679 265 THR A C 1
ATOM 3691 O O . THR A 1 280 ? 86.49049 142.95055 7.12211 1.000 32.87380 265 THR A O 1
ATOM 3702 N N . GLY A 1 281 ? 85.67681 141.75729 8.86440 1.000 36.68451 266 GLY A N 1
ATOM 3703 C CA . GLY A 1 281 ? 86.55124 140.62206 8.66121 1.000 31.26371 266 GLY A CA 1
ATOM 3704 C C . GLY A 1 281 ? 87.10584 140.08443 9.97630 1.000 29.56664 266 GLY A C 1
ATOM 3705 O O . GLY A 1 281 ? 86.70833 140.49612 11.06443 1.000 30.74055 266 GLY A O 1
ATOM 3709 N N . VAL A 1 282 ? 88.00432 139.10489 9.85529 1.000 21.43910 267 VAL A N 1
ATOM 3710 C CA . VAL A 1 282 ? 88.71252 138.50566 10.98540 1.000 17.26411 267 VAL A CA 1
ATOM 3711 C C . VAL A 1 282 ? 90.17722 138.85011 10.79220 1.000 19.31602 267 VAL A C 1
ATOM 3712 O O . VAL A 1 282 ? 90.80153 138.39187 9.83006 1.000 20.20004 267 VAL A O 1
ATOM 3725 N N . THR A 1 283 ? 90.72903 139.66695 11.68129 1.000 17.55282 268 THR A N 1
ATOM 3726 C CA . THR A 1 283 ? 92.15283 139.94694 11.63299 1.000 15.87805 268 THR A CA 1
ATOM 3727 C C . THR A 1 283 ? 92.89488 138.87048 12.41755 1.000 15.79289 268 THR A C 1
ATOM 3728 O O . THR A 1 283 ? 92.30591 138.15602 13.23200 1.000 17.21879 268 THR A O 1
ATOM 3739 N N . SER A 1 284 ? 94.19481 138.73940 12.16798 1.000 15.88012 269 SER A N 1
ATOM 3740 C CA . SER A 1 284 ? 94.91220 137.65636 12.82329 1.000 15.20651 269 SER A CA 1
ATOM 3741 C C . SER A 1 284 ? 96.38146 138.00785 13.01466 1.000 14.73936 269 SER A C 1
ATOM 3742 O O . SER A 1 284 ? 96.95046 138.86070 12.32394 1.000 14.88742 269 SER A O 1
ATOM 3750 N N . ILE A 1 285 ? 96.98589 137.29230 13.95859 1.000 15.17131 270 ILE A N 1
ATOM 3751 C CA . ILE A 1 285 ? 98.41232 137.36270 14.26912 1.000 14.58214 270 ILE A CA 1
ATOM 3752 C C . ILE A 1 285 ? 98.94895 135.93602 14.22228 1.000 14.07052 270 ILE A C 1
ATOM 3753 O O . ILE A 1 285 ? 98.35994 135.03014 14.82031 1.000 17.00570 270 ILE A O 1
ATOM 3769 N N . ALA A 1 286 ? 100.03115 135.71765 13.47748 1.000 13.77425 271 ALA A N 1
ATOM 3770 C CA . ALA A 1 286 ? 100.49132 134.36047 13.23516 1.000 15.42333 271 ALA A CA 1
ATOM 3771 C C . ALA A 1 286 ? 102.00665 134.29006 13.30141 1.000 15.20685 271 ALA A C 1
ATOM 3772 O O . ALA A 1 286 ? 102.70423 135.19438 12.82203 1.000 16.49325 271 ALA A O 1
ATOM 3779 N N . VAL A 1 287 ? 102.51079 133.20854 13.88052 1.000 14.97292 272 VAL A N 1
ATOM 3780 C CA . VAL A 1 287 ? 103.94293 133.00555 14.02210 1.000 14.96816 272 VAL A CA 1
ATOM 3781 C C . VAL A 1 287 ? 104.28986 131.64805 13.42909 1.000 16.38737 272 VAL A C 1
ATOM 3782 O O . VAL A 1 287 ? 103.53896 130.67879 13.56986 1.000 15.83871 272 VAL A O 1
ATOM 3795 N N . LYS A 1 288 ? 105.42795 131.58678 12.74659 1.000 16.13772 273 LYS A N 1
ATOM 3796 C CA . LYS A 1 288 ? 105.80215 130.36323 12.04860 1.000 15.03924 273 LYS A CA 1
ATOM 3797 C C . LYS A 1 288 ? 105.94304 129.18281 13.00709 1.000 20.12283 273 LYS A C 1
ATOM 3798 O O . LYS A 1 288 ? 106.57237 129.27881 14.06819 1.000 19.41054 273 LYS A O 1
ATOM 3817 N N . GLY A 1 289 ? 105.37611 128.04898 12.59068 1.000 17.80294 274 GLY A N 1
ATOM 3818 C CA . GLY A 1 289 ? 105.48734 126.79979 13.31794 1.000 21.12967 274 GLY A CA 1
ATOM 3819 C C . GLY A 1 289 ? 104.12416 126.27018 13.71622 1.000 20.81586 274 GLY A C 1
ATOM 3820 O O . GLY A 1 289 ? 103.12392 126.50392 13.03016 1.000 20.23167 274 GLY A O 1
ATOM 3824 N N . LYS A 1 290 ? 104.10956 125.52529 14.81452 1.000 22.13409 275 LYS A N 1
ATOM 3825 C CA . LYS A 1 290 ? 102.91468 124.91007 15.37066 1.000 19.83205 275 LYS A CA 1
ATOM 3826 C C . LYS A 1 290 ? 102.74200 125.36714 16.81024 1.000 19.36742 275 LYS A C 1
ATOM 3827 O O . LYS A 1 290 ? 103.72013 125.56870 17.53510 1.000 21.92214 275 LYS A O 1
ATOM 3846 N N . GLY A 1 291 ? 101.48677 125.50209 17.22324 1.000 20.95113 276 GLY A N 1
ATOM 3847 C CA . GLY A 1 291 ? 101.19297 126.04120 18.52751 1.000 18.92976 276 GLY A CA 1
ATOM 3848 C C . GLY A 1 291 ? 101.44115 125.04019 19.64393 1.000 24.45881 276 GLY A C 1
ATOM 3849 O O . GLY A 1 291 ? 101.10369 123.85984 19.54885 1.000 25.32515 276 GLY A O 1
ATOM 3853 N N . LYS A 1 292 ? 102.03133 125.54141 20.71469 1.000 21.83835 277 LYS A N 1
ATOM 3854 C CA . LYS A 1 292 ? 102.09221 124.83760 21.98794 1.000 21.20939 277 LYS A CA 1
ATOM 3855 C C . LYS A 1 292 ? 101.18003 125.46549 23.03059 1.000 22.89344 277 LYS A C 1
ATOM 3856 O O . LYS A 1 292 ? 100.40482 124.75579 23.67682 1.000 24.65868 277 LYS A O 1
ATOM 3875 N N . SER A 1 293 ? 101.22005 126.78542 23.19217 1.000 23.48491 278 SER A N 1
ATOM 3876 C CA . SER A 1 293 ? 100.40149 127.45209 24.19495 1.000 28.46106 278 SER A CA 1
ATOM 3877 C C . SER A 1 293 ? 100.40368 128.95238 23.92859 1.000 25.05817 278 SER A C 1
ATOM 3878 O O . SER A 1 293 ? 101.19771 129.47293 23.13865 1.000 21.78223 278 SER A O 1
ATOM 3886 N N . PHE A 1 294 ? 99.51766 129.64752 24.62848 1.000 22.99355 279 PHE A N 1
ATOM 3887 C CA . PHE A 1 294 ? 99.54227 131.09460 24.61715 1.000 23.17224 279 PHE A CA 1
ATOM 3888 C C . PHE A 1 294 ? 99.09459 131.61059 25.97152 1.000 20.12794 279 PHE A C 1
ATOM 3889 O O . PHE A 1 294 ? 98.37212 130.93013 26.71522 1.000 21.57412 279 PHE A O 1
ATOM 3906 N N A THR A 1 295 ? 99.55633 132.81209 26.31438 0.584 21.68714 280 THR A N 1
ATOM 3907 N N B THR A 1 295 ? 99.55398 132.81664 26.28010 0.416 22.82638 280 THR A N 1
ATOM 3908 C CA A THR A 1 295 ? 99.08479 133.49907 27.50889 0.584 23.09794 280 THR A CA 1
ATOM 3909 C CA B THR A 1 295 ? 99.15447 133.54112 27.46940 0.416 23.46837 280 THR A CA 1
ATOM 3910 C C A THR A 1 295 ? 98.87168 134.96781 27.19217 0.584 20.91122 280 THR A C 1
ATOM 3911 C C B THR A 1 295 ? 98.79493 134.96304 27.07879 0.416 21.20201 280 THR A C 1
ATOM 3912 O O A THR A 1 295 ? 99.62784 135.56586 26.42485 0.584 20.64212 280 THR A O 1
ATOM 3913 O O B THR A 1 295 ? 99.36973 135.52818 26.14787 0.416 19.30020 280 THR A O 1
ATOM 3934 N N . TYR A 1 296 ? 97.84633 135.54219 27.80509 1.000 22.29135 281 TYR A N 1
ATOM 3935 C CA . TYR A 1 296 ? 97.47929 136.93384 27.61197 1.000 19.79738 281 TYR A CA 1
ATOM 3936 C C . TYR A 1 296 ? 97.30054 137.54560 28.98773 1.000 19.64590 281 TYR A C 1
ATOM 3937 O O . TYR A 1 296 ? 96.66544 136.93844 29.86256 1.000 19.60793 281 TYR A O 1
ATOM 3956 N N . ASN A 1 297 ? 97.87559 138.72248 29.19389 1.000 19.70844 282 ASN A N 1
ATOM 3957 C CA . ASN A 1 297 ? 97.72352 139.42804 30.46097 1.000 22.26461 282 ASN A CA 1
ATOM 3958 C C . ASN A 1 297 ? 96.79684 140.60640 30.24684 1.000 17.49443 282 ASN A C 1
ATOM 3959 O O . ASN A 1 297 ? 97.19866 141.59053 29.60188 1.000 19.30285 282 ASN A O 1
ATOM 3970 N N . PRO A 1 298 ? 95.56246 140.57242 30.75308 1.000 19.51653 283 PRO A N 1
ATOM 3971 C CA . PRO A 1 298 ? 94.63793 141.69029 30.49412 1.000 19.19587 283 PRO A CA 1
ATOM 3972 C C . PRO A 1 298 ? 94.98300 142.97759 31.20572 1.000 25.84518 283 PRO A C 1
ATOM 3973 O O . PRO A 1 298 ? 94.30917 143.97934 30.96001 1.000 27.36833 283 PRO A O 1
ATOM 3984 N N . SER A 1 299 ? 95.97164 142.97193 32.08806 1.000 18.61234 284 SER A N 1
ATOM 3985 C CA . SER A 1 299 ? 96.45783 144.17937 32.73816 1.000 21.22721 284 SER A CA 1
ATOM 3986 C C . SER A 1 299 ? 97.71867 144.75460 32.10338 1.000 19.94777 284 SER A C 1
ATOM 3987 O O . SER A 1 299 ? 98.11716 145.85969 32.48156 1.000 21.65499 284 SER A O 1
ATOM 3995 N N . SER A 1 300 ? 98.35718 144.05355 31.15852 1.000 18.27738 285 SER A N 1
ATOM 3996 C CA . SER A 1 300 ? 99.48043 144.62315 30.42846 1.000 18.69364 285 SER A CA 1
ATOM 3997 C C . SER A 1 300 ? 99.26247 144.73265 28.92809 1.000 18.63920 285 SER A C 1
ATOM 3998 O O . SER A 1 300 ? 99.95469 145.53288 28.27924 1.000 18.30308 285 SER A O 1
ATOM 4006 N N . GLY A 1 301 ? 98.34347 143.95631 28.35865 1.000 16.98114 286 GLY A N 1
ATOM 4007 C CA . GLY A 1 301 ? 98.13558 143.94371 26.93005 1.000 16.20596 286 GLY A CA 1
ATOM 4008 C C . GLY A 1 301 ? 99.08474 143.05619 26.16416 1.000 16.48154 286 GLY A C 1
ATOM 4009 O O . GLY A 1 301 ? 98.98785 142.99033 24.93385 1.000 17.48551 286 GLY A O 1
ATOM 4013 N N . ILE A 1 302 ? 99.97199 142.33928 26.83978 1.000 15.14527 287 ILE A N 1
ATOM 4014 C CA . ILE A 1 302 ? 100.96253 141.51482 26.15343 1.000 16.07392 287 ILE A CA 1
ATOM 4015 C C . ILE A 1 302 ? 100.40585 140.10587 25.97845 1.000 17.65878 287 ILE A C 1
ATOM 4016 O O . ILE A 1 302 ? 99.94559 139.47525 26.94707 1.000 18.99607 287 ILE A O 1
ATOM 4032 N N . VAL A 1 303 ? 100.46383 139.60108 24.75291 1.000 17.08589 288 VAL A N 1
ATOM 4033 C CA . VAL A 1 303 ? 100.14840 138.20711 24.46214 1.000 18.70432 288 VAL A CA 1
ATOM 4034 C C . VAL A 1 303 ? 101.45309 137.50872 24.11133 1.000 17.74954 288 VAL A C 1
ATOM 4035 O O . VAL A 1 303 ? 102.33954 138.09841 23.47316 1.000 16.23959 288 VAL A O 1
ATOM 4048 N N . LYS A 1 304 ? 101.60303 136.27286 24.58905 1.000 18.08540 289 LYS A N 1
ATOM 4049 C CA . LYS A 1 304 ? 102.78501 135.46484 24.31561 1.000 18.02822 289 LYS A CA 1
ATOM 4050 C C . LYS A 1 304 ? 102.35703 134.17239 23.63707 1.000 19.67234 289 LYS A C 1
ATOM 4051 O O . LYS A 1 304 ? 101.56659 133.40765 24.19405 1.000 22.09714 289 LYS A O 1
ATOM 4070 N N . LEU A 1 305 ? 102.88093 133.93992 22.43920 1.000 17.24647 290 LEU A N 1
ATOM 4071 C CA . LEU A 1 305 ? 102.60507 132.74002 21.65053 1.000 17.20335 290 LEU A CA 1
ATOM 4072 C C . LEU A 1 305 ? 103.84261 131.85633 21.67688 1.000 16.01577 290 LEU A C 1
ATOM 4073 O O . LEU A 1 305 ? 104.90721 132.27676 21.22313 1.000 18.84892 290 LEU A O 1
ATOM 4089 N N . THR A 1 306 ? 103.71158 130.64602 22.22358 1.000 18.00610 291 THR A N 1
ATOM 4090 C CA . THR A 1 306 ? 104.82187 129.70115 22.28636 1.000 20.31699 291 THR A CA 1
ATOM 4091 C C . THR A 1 306 ? 104.58496 128.55563 21.30410 1.000 20.02808 291 THR A C 1
ATOM 4092 O O . THR A 1 306 ? 103.50473 127.95082 21.29140 1.000 20.56015 291 THR A O 1
ATOM 4103 N N . THR A 1 307 ? 105.59545 128.26774 20.48644 1.000 19.44231 292 THR A N 1
ATOM 4104 C CA . THR A 1 307 ? 105.51549 127.19952 19.49822 1.000 17.94562 292 THR A CA 1
ATOM 4105 C C . THR A 1 307 ? 106.04435 125.88950 20.07701 1.000 19.32768 292 THR A C 1
ATOM 4106 O O . THR A 1 307 ? 106.68159 125.86158 21.12582 1.000 20.64707 292 THR A O 1
ATOM 4117 N N . VAL A 1 308 ? 105.77899 124.79282 19.35679 1.000 19.26384 293 VAL A N 1
ATOM 4118 C CA . VAL A 1 308 ? 106.23548 123.47128 19.79383 1.000 21.68883 293 VAL A CA 1
ATOM 4119 C C . VAL A 1 308 ? 107.75137 123.41671 19.90263 1.000 28.99604 293 VAL A C 1
ATOM 4120 O O . VAL A 1 308 ? 108.28908 122.69880 20.75297 1.000 26.92922 293 VAL A O 1
ATOM 4133 N N . GLU A 1 309 ? 108.46196 124.13675 19.04078 1.000 24.04072 294 GLU A N 1
ATOM 4134 C CA . GLU A 1 309 ? 109.91866 124.21253 19.11815 1.000 30.00154 294 GLU A CA 1
ATOM 4135 C C . GLU A 1 309 ? 110.41489 125.05873 20.27976 1.000 27.93693 294 GLU A C 1
ATOM 4136 O O . GLU A 1 309 ? 111.63323 125.14300 20.46272 1.000 32.60894 294 GLU A O 1
ATOM 4148 N N . GLY A 1 310 ? 109.52691 125.69806 21.04118 1.000 24.42477 295 GLY A N 1
ATOM 4149 C CA . GLY A 1 310 ? 109.90872 126.41456 22.23409 1.000 24.05295 295 GLY A CA 1
ATOM 4150 C C . GLY A 1 310 ? 110.21120 127.88103 22.04799 1.000 24.76780 295 GLY A C 1
ATOM 4151 O O . GLY A 1 310 ? 110.76940 128.49924 22.96217 1.000 27.41338 295 GLY A O 1
ATOM 4155 N N . LYS A 1 311 ? 109.87323 128.45451 20.89729 1.000 20.31176 296 LYS A N 1
ATOM 4156 C CA . LYS A 1 311 ? 110.04889 129.87837 20.66178 1.000 19.38467 296 LYS A CA 1
ATOM 4157 C C . LYS A 1 311 ? 108.82267 130.63056 21.16981 1.000 22.01359 296 LYS A C 1
ATOM 4158 O O . LYS A 1 311 ? 107.69238 130.23729 20.87349 1.000 21.50204 296 LYS A O 1
ATOM 4177 N N . THR A 1 312 ? 109.03998 131.71009 21.92080 1.000 18.24689 297 THR A N 1
ATOM 4178 C CA . THR A 1 312 ? 107.93904 132.50443 22.46142 1.000 16.47478 297 THR A CA 1
ATOM 4179 C C . THR A 1 312 ? 107.95802 133.88247 21.82798 1.000 18.15294 297 THR A C 1
ATOM 4180 O O . THR A 1 312 ? 108.94514 134.61313 21.96043 1.000 20.64010 297 THR A O 1
ATOM 4191 N N . TYR A 1 313 ? 106.85361 134.24051 21.16628 1.000 17.98405 298 TYR A N 1
ATOM 4192 C CA . TYR A 1 313 ? 106.69892 135.53585 20.51207 1.000 15.30075 298 TYR A CA 1
ATOM 4193 C C . TYR A 1 313 ? 105.80151 136.40350 21.38274 1.000 16.08106 298 TYR A C 1
ATOM 4194 O O . TYR A 1 313 ? 104.72575 135.96047 21.76497 1.000 19.34933 298 TYR A O 1
ATOM 4212 N N . ALA A 1 314 ? 106.22445 137.63520 21.66384 1.000 16.45394 299 ALA A N 1
ATOM 4213 C CA . ALA A 1 314 ? 105.46505 138.54096 22.52528 1.000 16.60350 299 ALA A CA 1
ATOM 4214 C C . ALA A 1 314 ? 105.01606 139.74917 21.72206 1.000 15.45980 299 ALA A C 1
ATOM 4215 O O . ALA A 1 314 ? 105.83289 140.39725 21.06613 1.000 16.27559 299 ALA A O 1
ATOM 4222 N N . TYR A 1 315 ? 103.72069 140.06104 21.79179 1.000 14.49929 300 TYR A N 1
ATOM 4223 C CA . TYR A 1 315 ? 103.13536 141.18159 21.06662 1.000 14.71815 300 TYR A CA 1
ATOM 4224 C C . TYR A 1 315 ? 102.25546 141.98826 22.00944 1.000 17.23730 300 TYR A C 1
ATOM 4225 O O . TYR A 1 315 ? 101.64652 141.44909 22.93476 1.000 16.13388 300 TYR A O 1
ATOM 4243 N N . GLN A 1 316 ? 102.17590 143.28326 21.75166 1.000 15.02401 301 GLN A N 1
ATOM 4244 C CA . GLN A 1 316 ? 101.37594 144.20365 22.55708 1.000 15.58848 301 GLN A CA 1
ATOM 4245 C C . GLN A 1 316 ? 100.08998 144.49255 21.78217 1.000 18.80568 301 GLN A C 1
ATOM 4246 O O . GLN A 1 316 ? 100.09118 145.25383 20.80695 1.000 16.03383 301 GLN A O 1
ATOM 4260 N N . ILE A 1 317 ? 98.99165 143.84397 22.19198 1.000 13.73299 302 ILE A N 1
ATOM 4261 C CA . ILE A 1 317 ? 97.71951 143.94565 21.47831 1.000 15.19677 302 ILE A CA 1
ATOM 4262 C C . ILE A 1 317 ? 96.70726 144.79961 22.20634 1.000 16.34698 302 ILE A C 1
ATOM 4263 O O . ILE A 1 317 ? 95.61314 145.04355 21.67282 1.000 18.94172 302 ILE A O 1
ATOM 4279 N N . GLY A 1 318 ? 97.03168 145.28095 23.39394 1.000 16.80235 303 GLY A N 1
ATOM 4280 C CA . GLY A 1 318 ? 96.14435 146.15649 24.12859 1.000 17.10490 303 GLY A CA 1
ATOM 4281 C C . GLY A 1 318 ? 95.38987 145.41965 25.21643 1.000 17.71699 303 GLY A C 1
ATOM 4282 O O . GLY A 1 318 ? 95.22319 144.20050 25.18882 1.000 18.04450 303 GLY A O 1
ATOM 4286 N N . CYS A 1 319 ? 94.91892 146.19142 26.19366 1.000 18.49124 304 CYS A N 1
ATOM 4287 C CA . CYS A 1 319 ? 93.99559 145.67720 27.18720 1.000 19.90981 304 CYS A CA 1
ATOM 4288 C C . CYS A 1 319 ? 92.55963 145.71308 26.64131 1.000 17.87080 304 CYS A C 1
ATOM 4289 O O . CYS A 1 319 ? 92.26115 146.34167 25.62256 1.000 24.17314 304 CYS A O 1
ATOM 4296 N N . GLY A 1 320 ? 91.65578 145.02129 27.32732 1.000 27.30801 305 GLY A N 1
ATOM 4297 C CA . GLY A 1 320 ? 90.26948 144.97219 26.89868 1.000 34.87590 305 GLY A CA 1
ATOM 4298 C C . GLY A 1 320 ? 89.83204 143.64534 26.31093 1.000 43.65947 305 GLY A C 1
ATOM 4299 O O . GLY A 1 320 ? 88.65127 143.50634 25.95399 1.000 36.88786 305 GLY A O 1
ATOM 4303 N N . TYR A 1 321 ? 90.73746 142.67142 26.19166 1.000 22.35405 306 TYR A N 1
ATOM 4304 C CA . TYR A 1 321 ? 90.38075 141.34592 25.70500 1.000 19.52975 306 TYR A CA 1
ATOM 4305 C C . TYR A 1 321 ? 90.02668 140.41099 26.85366 1.000 22.58758 306 TYR A C 1
ATOM 4306 O O . TYR A 1 321 ? 90.62925 140.45421 27.93147 1.000 23.63836 306 TYR A O 1
ATOM 4324 N N . ASN A 1 322 ? 89.04994 139.55971 26.59651 1.000 25.67262 307 ASN A N 1
ATOM 4325 C CA . ASN A 1 322 ? 88.67145 138.47922 27.49702 1.000 32.04281 307 ASN A CA 1
ATOM 4326 C C . ASN A 1 322 ? 89.42470 137.22208 27.07465 1.000 26.61036 307 ASN A C 1
ATOM 4327 O O . ASN A 1 322 ? 89.27397 136.76415 25.93811 1.000 25.64101 307 ASN A O 1
ATOM 4338 N N . THR A 1 323 ? 90.25747 136.68358 27.97707 1.000 25.61309 308 THR A N 1
ATOM 4339 C CA . THR A 1 323 ? 91.12584 135.56589 27.62354 1.000 25.20865 308 THR A CA 1
ATOM 4340 C C . THR A 1 323 ? 90.34004 134.39165 27.04670 1.000 29.63898 308 THR A C 1
ATOM 4341 O O . THR A 1 323 ? 90.85445 133.66115 26.18375 1.000 25.89346 308 THR A O 1
ATOM 4352 N N . LYS A 1 324 ? 89.09707 134.20289 27.49433 1.000 30.22134 309 LYS A N 1
ATOM 4353 C CA . LYS A 1 324 ? 88.28139 133.07739 27.04966 1.000 27.60157 309 LYS A CA 1
ATOM 4354 C C . LYS A 1 324 ? 87.81249 133.20531 25.61228 1.000 29.42882 309 LYS A C 1
ATOM 4355 O O . LYS A 1 324 ? 87.33404 132.21199 25.05163 1.000 27.47611 309 LYS A O 1
ATOM 4374 N N . LYS A 1 325 ? 87.95962 134.37942 24.99153 1.000 21.90739 310 LYS A N 1
ATOM 4375 C CA . LYS A 1 325 ? 87.45440 134.59507 23.64714 1.000 21.33779 310 LYS A CA 1
ATOM 4376 C C . LYS A 1 325 ? 88.55138 134.57595 22.59032 1.000 20.22192 310 LYS A C 1
ATOM 4377 O O . LYS A 1 325 ? 88.25220 134.73372 21.40220 1.000 21.47138 310 LYS A O 1
ATOM 4396 N N . PHE A 1 326 ? 89.79888 134.34912 22.98319 1.000 19.18366 311 PHE A N 1
ATOM 4397 C CA . PHE A 1 326 ? 90.84203 134.07281 22.00862 1.000 21.19027 311 PHE A CA 1
ATOM 4398 C C . PHE A 1 326 ? 90.65062 132.68105 21.40855 1.000 20.57405 311 PHE A C 1
ATOM 4399 O O . PHE A 1 326 ? 90.16363 131.74472 22.05932 1.000 19.37461 311 PHE A O 1
ATOM 4416 N N . ILE A 1 327 ? 91.03571 132.56097 20.14781 1.000 18.82453 312 ILE A N 1
ATOM 4417 C CA . ILE A 1 327 ? 91.00074 131.31015 19.41005 1.000 19.60020 312 ILE A CA 1
ATOM 4418 C C . ILE A 1 327 ? 92.39908 131.08589 18.86169 1.000 20.77956 312 ILE A C 1
ATOM 4419 O O . ILE A 1 327 ? 93.04523 132.02764 18.38595 1.000 19.92767 312 ILE A O 1
ATOM 4435 N N . THR A 1 328 ? 92.87663 129.85292 18.93693 1.000 22.58796 313 THR A N 1
ATOM 4436 C CA . THR A 1 328 ? 94.14466 129.52656 18.31127 1.000 20.52710 313 THR A CA 1
ATOM 4437 C C . THR A 1 328 ? 93.95752 128.32756 17.40541 1.000 18.93556 313 THR A C 1
ATOM 4438 O O . THR A 1 328 ? 93.17700 127.41540 17.70126 1.000 21.88996 313 THR A O 1
ATOM 4449 N N A ASN A 1 329 ? 94.67933 128.32499 16.29234 0.455 19.11191 314 ASN A N 1
ATOM 4450 N N B ASN A 1 329 ? 94.70322 128.34584 16.31201 0.545 18.54489 314 ASN A N 1
ATOM 4451 C CA A ASN A 1 329 ? 94.63851 127.19171 15.38420 0.455 20.79646 314 ASN A CA 1
ATOM 4452 C CA B ASN A 1 329 ? 94.67994 127.29737 15.31570 0.545 21.62660 314 ASN A CA 1
ATOM 4453 C C A ASN A 1 329 ? 95.92573 127.15544 14.57897 0.455 22.11996 314 ASN A C 1
ATOM 4454 C C B ASN A 1 329 ? 96.08780 127.11089 14.77793 0.545 18.59619 314 ASN A C 1
ATOM 4455 O O A ASN A 1 329 ? 96.55476 128.18768 14.33517 0.455 17.29218 314 ASN A O 1
ATOM 4456 O O B ASN A 1 329 ? 96.94136 127.99668 14.87724 0.545 18.12627 314 ASN A O 1
ATOM 4477 N N . ASN A 1 330 ? 96.31621 125.95031 14.18256 1.000 20.71517 315 ASN A N 1
ATOM 4478 C CA . ASN A 1 330 ? 97.45921 125.77852 13.30034 1.000 22.22961 315 ASN A CA 1
ATOM 4479 C C . ASN A 1 330 ? 96.97391 125.90613 11.86153 1.000 22.04120 315 ASN A C 1
ATOM 4480 O O . ASN A 1 330 ? 95.84017 125.54505 11.54236 1.000 23.53533 315 ASN A O 1
ATOM 4492 N N . ASP A 1 331 ? 97.83853 126.43415 11.00029 1.000 19.97618 316 ASP A N 1
ATOM 4493 C CA . ASP A 1 331 ? 97.54245 126.61933 9.58885 1.000 19.35392 316 ASP A CA 1
ATOM 4494 C C . ASP A 1 331 ? 98.70174 126.08044 8.76755 1.000 16.40584 316 ASP A C 1
ATOM 4495 O O . ASP A 1 331 ? 99.85360 126.08622 9.21605 1.000 20.33881 316 ASP A O 1
ATOM 4504 N N . SER A 1 332 ? 98.38749 125.63515 7.54546 1.000 18.91359 317 SER A N 1
ATOM 4505 C CA . SER A 1 332 ? 99.40528 125.16417 6.61317 1.000 17.72236 317 SER A CA 1
ATOM 4506 C C . SER A 1 332 ? 100.17037 126.29660 5.95629 1.000 18.61149 317 SER A C 1
ATOM 4507 O O . SER A 1 332 ? 101.19519 126.04946 5.29929 1.000 20.35347 317 SER A O 1
ATOM 4515 N N . GLY A 1 333 ? 99.68562 127.51399 6.11024 1.000 16.86510 318 GLY A N 1
ATOM 4516 C CA . GLY A 1 333 ? 100.11694 128.64963 5.32632 1.000 19.32655 318 GLY A CA 1
ATOM 4517 C C . GLY A 1 333 ? 99.18687 129.00049 4.18289 1.000 19.10424 318 GLY A C 1
ATOM 4518 O O . GLY A 1 333 ? 99.21437 130.13550 3.70671 1.000 17.09450 318 GLY A O 1
ATOM 4522 N N . ALA A 1 334 ? 98.39867 128.03749 3.69570 1.000 18.59133 319 ALA A N 1
ATOM 4523 C CA . ALA A 1 334 ? 97.62126 128.27141 2.48713 1.000 18.27508 319 ALA A CA 1
ATOM 4524 C C . ALA A 1 334 ? 96.61087 129.39689 2.66027 1.000 19.64935 319 ALA A C 1
ATOM 4525 O O . ALA A 1 334 ? 96.32672 130.10266 1.68711 1.000 20.09493 319 ALA A O 1
ATOM 4532 N N . SER A 1 335 ? 96.09462 129.60152 3.88211 1.000 21.88430 320 SER A N 1
ATOM 4533 C CA . SER A 1 335 ? 95.14796 130.68302 4.14870 1.000 23.40318 320 SER A CA 1
ATOM 4534 C C . SER A 1 335 ? 95.77160 132.04482 3.90965 1.000 20.52379 320 SER A C 1
ATOM 4535 O O . SER A 1 335 ? 95.04840 133.03521 3.72054 1.000 22.53006 320 SER A O 1
ATOM 4543 N N . TYR A 1 336 ? 97.09202 132.10352 3.92028 1.000 17.90487 321 TYR A N 1
ATOM 4544 C CA . TYR A 1 336 ? 97.83717 133.32965 3.71848 1.000 15.96997 321 TYR A CA 1
ATOM 4545 C C . TYR A 1 336 ? 98.65198 133.28441 2.44012 1.000 17.42679 321 TYR A C 1
ATOM 4546 O O . TYR A 1 336 ? 99.50891 134.14675 2.22961 1.000 17.05558 321 TYR A O 1
ATOM 4564 N N . GLU A 1 337 ? 98.42346 132.27523 1.59608 1.000 18.20612 322 GLU A N 1
ATOM 4565 C CA . GLU A 1 337 ? 99.18503 132.05916 0.37192 1.000 18.95247 322 GLU A CA 1
ATOM 4566 C C . GLU A 1 337 ? 100.67586 132.01104 0.67370 1.000 21.48003 322 GLU A C 1
ATOM 4567 O O . GLU A 1 337 ? 101.50520 132.62843 0.00559 1.000 21.07398 322 GLU A O 1
ATOM 4579 N N . SER A 1 338 ? 100.99801 131.22597 1.70184 1.000 18.10801 323 SER A N 1
ATOM 4580 C CA . SER A 1 338 ? 102.34594 130.94213 2.15598 1.000 17.93105 323 SER A CA 1
ATOM 4581 C C . SER A 1 338 ? 102.54184 129.42893 2.19703 1.000 19.11517 323 SER A C 1
ATOM 4582 O O . SER A 1 338 ? 101.57923 128.66585 2.27107 1.000 22.34870 323 SER A O 1
ATOM 4590 N N . ALA A 1 339 ? 103.79779 128.98707 2.15533 1.000 23.49686 324 ALA A N 1
ATOM 4591 C CA . ALA A 1 339 ? 104.08950 127.57587 2.36630 1.000 26.27741 324 ALA A CA 1
ATOM 4592 C C . ALA A 1 339 ? 104.51408 127.27431 3.79572 1.000 21.10501 324 ALA A C 1
ATOM 4593 O O . ALA A 1 339 ? 104.57584 126.09324 4.17143 1.000 23.33248 324 ALA A O 1
ATOM 4600 N N . ASP A 1 340 ? 104.77433 128.30478 4.60488 1.000 18.26845 325 ASP A N 1
ATOM 4601 C CA . ASP A 1 340 ? 105.14780 128.09442 5.99646 1.000 15.78410 325 ASP A CA 1
ATOM 4602 C C . ASP A 1 340 ? 103.92666 127.73680 6.83889 1.000 20.09481 325 ASP A C 1
ATOM 4603 O O . ASP A 1 340 ? 102.85372 128.32654 6.68302 1.000 20.36215 325 ASP A O 1
ATOM 4612 N N . ASN A 1 341 ? 104.09932 126.75968 7.72171 1.000 17.17031 326 ASN A N 1
ATOM 4613 C CA . ASN A 1 341 ? 103.11653 126.50171 8.76856 1.000 20.39287 326 ASN A CA 1
ATOM 4614 C C . ASN A 1 341 ? 103.09036 127.66824 9.74482 1.000 17.78697 326 ASN A C 1
ATOM 4615 O O . ASN A 1 341 ? 104.12528 128.27818 10.02702 1.000 18.55438 326 ASN A O 1
ATOM 4626 N N . PHE A 1 342 ? 101.89423 127.96400 10.26822 1.000 16.71282 327 PHE A N 1
ATOM 4627 C CA . PHE A 1 342 ? 101.71347 129.02947 11.23942 1.000 15.51500 327 PHE A CA 1
ATOM 4628 C C . PHE A 1 342 ? 100.80344 128.60764 12.38553 1.000 17.79741 327 PHE A C 1
ATOM 4629 O O . PHE A 1 342 ? 99.85473 127.82699 12.22163 1.000 19.20378 327 PHE A O 1
ATOM 4646 N N . PHE A 1 343 ? 101.12523 129.17656 13.54300 1.000 18.19050 328 PHE A N 1
ATOM 4647 C CA . PHE A 1 343 ? 100.31628 129.17570 14.75410 1.000 15.97304 328 PHE A CA 1
ATOM 4648 C C . PHE A 1 343 ? 99.57468 130.51095 14.77888 1.000 18.17663 328 PHE A C 1
ATOM 4649 O O . PHE A 1 343 ? 100.21633 131.57261 14.83263 1.000 17.52820 328 PHE A O 1
ATOM 4666 N N . VAL A 1 344 ? 98.24261 130.45872 14.69073 1.000 16.29595 329 VAL A N 1
ATOM 4667 C CA . VAL A 1 344 ? 97.41520 131.62257 14.39442 1.000 16.58356 329 VAL A CA 1
ATOM 4668 C C . VAL A 1 344 ? 96.55839 131.98894 15.59668 1.000 15.31317 329 VAL A C 1
ATOM 4669 O O . VAL A 1 344 ? 95.76041 131.17318 16.08680 1.000 17.09380 329 VAL A O 1
ATOM 4682 N N . LEU A 1 345 ? 96.65929 133.24904 16.00628 1.000 15.04487 330 LEU A N 1
ATOM 4683 C CA . LEU A 1 345 ? 95.85384 133.81496 17.07674 1.000 15.39227 330 LEU A CA 1
ATOM 4684 C C . LEU A 1 345 ? 94.76289 134.69622 16.47042 1.000 15.76948 330 LEU A C 1
ATOM 4685 O O . LEU A 1 345 ? 95.05830 135.58645 15.67403 1.000 16.09578 330 LEU A O 1
ATOM 4701 N N . THR A 1 346 ? 93.50621 134.43152 16.83782 1.000 17.15453 331 THR A N 1
ATOM 4702 C CA . THR A 1 346 ? 92.38615 135.31075 16.51540 1.000 17.04555 331 THR A CA 1
ATOM 4703 C C . THR A 1 346 ? 91.60187 135.58003 17.79255 1.000 18.07385 331 THR A C 1
ATOM 4704 O O . THR A 1 346 ? 91.85632 134.98903 18.84475 1.000 18.92433 331 THR A O 1
ATOM 4715 N N . TYR A 1 347 ? 90.63711 136.48482 17.68092 1.000 17.64536 332 TYR A N 1
ATOM 4716 C CA . TYR A 1 347 ? 89.78756 136.85936 18.80687 1.000 18.87917 332 TYR A CA 1
ATOM 4717 C C . TYR A 1 347 ? 88.35955 136.95310 18.30783 1.000 19.35433 332 TYR A C 1
ATOM 4718 O O . TYR A 1 347 ? 88.11855 137.56702 17.26077 1.000 21.96674 332 TYR A O 1
ATOM 4736 N N . SER A 1 348 ? 87.42590 136.31529 19.02944 1.000 21.57687 333 SER A N 1
ATOM 4737 C CA . SER A 1 348 ? 86.10098 136.07242 18.46053 1.000 20.44798 333 SER A CA 1
ATOM 4738 C C . SER A 1 348 ? 85.14402 137.26162 18.55743 1.000 26.84402 333 SER A C 1
ATOM 4739 O O . SER A 1 348 ? 84.05573 137.20472 17.97224 1.000 25.29884 333 SER A O 1
ATOM 4747 N N A GLU A 1 349 ? 85.50430 138.31863 19.26534 0.514 22.83724 334 GLU A N 1
ATOM 4748 N N B GLU A 1 349 ? 85.50241 138.32029 19.26155 0.486 22.70641 334 GLU A N 1
ATOM 4749 C CA A GLU A 1 349 ? 84.63206 139.48598 19.33019 0.514 24.92176 334 GLU A CA 1
ATOM 4750 C CA B GLU A 1 349 ? 84.67082 139.50867 19.37173 0.486 24.42089 334 GLU A CA 1
ATOM 4751 C C A GLU A 1 349 ? 85.32304 140.71078 18.73511 0.514 23.04411 334 GLU A C 1
ATOM 4752 C C B GLU A 1 349 ? 85.33463 140.71422 18.71471 0.486 23.15316 334 GLU A C 1
ATOM 4753 O O A GLU A 1 349 ? 86.51920 140.66578 18.42035 0.514 21.08107 334 GLU A O 1
ATOM 4754 O O B GLU A 1 349 ? 86.50857 140.66650 18.33022 0.486 17.93278 334 GLU A O 1
ATOM 4777 N N . PRO A 1 350 ? 84.60383 141.81435 18.54343 1.000 23.99585 335 PRO A N 1
ATOM 4778 C CA . PRO A 1 350 ? 85.20679 142.98638 17.90078 1.000 24.85626 335 PRO A CA 1
ATOM 4779 C C . PRO A 1 350 ? 86.36024 143.56313 18.70502 1.000 23.25765 335 PRO A C 1
ATOM 4780 O O . PRO A 1 350 ? 86.40240 143.47065 19.93284 1.000 23.80685 335 PRO A O 1
ATOM 4791 N N . TYR A 1 351 ? 87.30808 144.15119 17.98498 1.000 20.56016 336 TYR A N 1
ATOM 4792 C CA . TYR A 1 351 ? 88.35533 144.94735 18.60521 1.000 20.10524 336 TYR A CA 1
ATOM 4793 C C . TYR A 1 351 ? 87.75077 146.06267 19.44392 1.000 24.62630 336 TYR A C 1
ATOM 4794 O O . TYR A 1 351 ? 86.93973 146.84749 18.95264 1.000 24.32577 336 TYR A O 1
ATOM 4812 N N . SER A 1 352 ? 88.17129 146.15538 20.69923 1.000 21.28785 337 SER A N 1
ATOM 4813 C CA . SER A 1 352 ? 87.61799 147.14460 21.62588 1.000 28.97975 337 SER A CA 1
ATOM 4814 C C . SER A 1 352 ? 88.65567 147.45114 22.68976 1.000 23.01073 337 SER A C 1
ATOM 4815 O O . SER A 1 352 ? 88.58279 146.95980 23.82242 1.000 25.29283 337 SER A O 1
ATOM 4823 N N . PRO A 1 353 ? 89.64466 148.25978 22.35845 1.000 20.62402 338 PRO A N 1
ATOM 4824 C CA . PRO A 1 353 ? 90.73927 148.48638 23.29676 1.000 24.37154 338 PRO A CA 1
ATOM 4825 C C . PRO A 1 353 ? 90.29273 149.30166 24.49514 1.000 25.68027 338 PRO A C 1
ATOM 4826 O O . PRO A 1 353 ? 89.36338 150.11346 24.42891 1.000 22.82103 338 PRO A O 1
ATOM 4837 N N A GLN A 1 354 ? 90.93913 149.01072 25.61937 0.510 23.94371 339 GLN A N 1
ATOM 4838 N N B GLN A 1 354 ? 90.96397 149.05522 25.61460 0.490 23.95358 339 GLN A N 1
ATOM 4839 C CA A GLN A 1 354 ? 90.78414 149.72880 26.87192 0.510 21.90932 339 GLN A CA 1
ATOM 4840 C CA B GLN A 1 354 ? 90.73444 149.77580 26.85659 0.490 21.33723 339 GLN A CA 1
ATOM 4841 C C A GLN A 1 354 ? 92.15413 150.19695 27.33723 0.510 20.65784 339 GLN A C 1
ATOM 4842 C C B GLN A 1 354 ? 92.08837 150.08028 27.47494 0.490 20.49301 339 GLN A C 1
ATOM 4843 O O A GLN A 1 354 ? 93.19214 149.67797 26.91288 0.510 25.84011 339 GLN A O 1
ATOM 4844 O O B GLN A 1 354 ? 93.05766 149.34499 27.26250 0.490 19.66180 339 GLN A O 1
ATOM 4871 N N . THR A 1 355 ? 92.14639 151.17301 28.23318 1.000 25.02411 340 THR A N 1
ATOM 4872 C CA . THR A 1 355 ? 93.36309 151.54392 28.93235 1.000 23.01204 340 THR A CA 1
ATOM 4873 C C . THR A 1 355 ? 93.73614 150.46116 29.94032 1.000 18.69636 340 THR A C 1
ATOM 4874 O O . THR A 1 355 ? 92.88800 149.97751 30.68458 1.000 21.27709 340 THR A O 1
ATOM 4886 N N . CYS A 1 356 ? 95.01951 150.10634 29.98446 1.000 23.00961 341 CYS A N 1
ATOM 4887 C CA . CYS A 1 356 ? 95.46316 149.07124 30.90847 1.000 23.73513 341 CYS A CA 1
ATOM 4888 C C . CYS A 1 356 ? 95.40829 149.56888 32.35049 1.000 24.76882 341 CYS A C 1
ATOM 4889 O O . CYS A 1 356 ? 95.68024 150.73790 32.64148 1.000 26.16129 341 CYS A O 1
ATOM 4896 N N . GLN A 1 357 ? 94.98666 148.68483 33.25011 1.000 21.26799 342 GLN A N 1
ATOM 4897 C CA . GLN A 1 357 ? 94.91765 148.96784 34.67495 1.000 22.81461 342 GLN A CA 1
ATOM 4898 C C . GLN A 1 357 ? 95.40479 147.72880 35.41839 1.000 31.39585 342 GLN A C 1
ATOM 4899 O O . GLN A 1 357 ? 94.96365 146.61558 35.12554 1.000 26.22256 342 GLN A O 1
ATOM 4913 N N . LEU A 1 358 ? 96.31414 147.90279 36.37817 1.000 24.64092 343 LEU A N 1
ATOM 4914 C CA . LEU A 1 358 ? 96.78858 146.72585 37.10473 1.000 24.25022 343 LEU A CA 1
ATOM 4915 C C . LEU A 1 358 ? 95.75909 146.21626 38.09315 1.000 32.83419 343 LEU A C 1
ATOM 4916 O O . LEU A 1 358 ? 95.65520 145.00532 38.30745 1.000 40.49382 343 LEU A O 1
ATOM 4932 N N . GLU A 1 359 ? 95.02586 147.11755 38.72120 1.000 28.41260 344 GLU A N 1
ATOM 4933 C CA . GLU A 1 359 ? 93.91416 146.73138 39.59941 1.000 61.71298 344 GLU A CA 1
ATOM 4934 C C . GLU A 1 359 ? 94.40037 145.85135 40.74475 1.000 68.04663 344 GLU A C 1
ATOM 4935 O O . GLU A 1 359 ? 94.26195 144.62533 40.70800 1.000 68.29235 344 GLU A O 1
#